Protein AF-A0A6L2L6W8-F1 (afdb_monomer)

Sequence (179 aa):
MENLIDHKVKVIRCDNETEFKNREMNQFCEMKVIMRKFSVARTPQQNEVAGRRNKTLIKAAMTMLADSKLPTIFWAEAVSTACYVQNRVLVVKPHNKTPYENFHGRTPTLSFMRPFGCPVTILNTIDHLSKFNGKADEGFFVGYSFNSKTFRVFNSRTRIVEENLHIRFSECTPNVVDS

Mean predicted aligned error: 9.81 Å

Foldseek 3Di:
DCVVQVDQAAEDEEEPDVVCVDPVNVVVCVVSNHHYHYDDPPPCVVCVVVVVVVVVLQVQLVVLCVVLVHDCVLSVLSSQASVVCQQQPPQDVVVRDGVCCVRRVDHDDCVLDDRFFFKKWAQQPPPPDDPPDDRTFIWGFRHADPPDRWTFTQGPVVRDTDTGRPMDTDPPPPPPPDD

Solvent-accessible surface area (backbone atoms only — not comparable to full-atom values): 10657 Å² total; per-residue (Å²): 111,43,89,81,66,79,52,72,71,56,67,48,78,44,65,70,52,66,85,73,68,40,70,67,56,50,52,52,27,62,78,64,65,31,46,79,44,69,41,63,83,94,44,64,77,78,48,39,68,60,52,53,49,52,54,51,36,54,51,47,16,52,50,41,33,61,75,41,70,48,67,75,88,47,47,67,40,30,37,53,32,34,49,58,49,47,35,55,67,47,60,41,78,96,70,76,37,22,58,42,29,72,72,67,76,44,83,71,79,64,90,79,66,74,66,59,46,40,48,28,42,38,58,58,82,65,90,80,65,58,101,80,59,82,59,51,45,52,28,26,32,43,35,67,45,91,91,51,98,29,34,27,30,36,33,68,86,81,73,43,78,44,79,47,72,65,58,45,70,58,81,78,73,74,82,77,74,78,128

Radius of gyration: 20.66 Å; Cα contacts (8 Å, |Δi|>4): 232; chains: 1; bounding box: 39×54×64 Å

Secondary structure (DSSP, 8-state):
-HHHHT----EEEE-S-GGGSSHHHHHHHHHHTPEEEEPPTT-GGGGHHHHHHHHHHHHHHHHHHHHTT--GGGHHHHHHHHHHHHHHH--BTTTTB-HHHHHHSSPPP-TT---TT-EEEEE---TT--TTS-SEEEEEEEEE-SSSS-EEEEETTTTEEEEESSEEE----------

Nearest PDB structures (foldseek):
  6put-assembly1_A-2  TM=8.466E-01  e=3.767E-04  Saccharolobus solfataricus P2
  8fng-assembly1_G  TM=5.224E-01  e=2.826E-05  Homo sapiens
  8w2r-assembly1_I  TM=5.163E-01  e=2.826E-05  Human immunodeficiency virus 1
  6puw-assembly1_A-2  TM=5.512E-01  e=1.253E-04  Saccharolobus solfataricus P2
  6voy-assembly1_D  TM=5.090E-01  e=3.906E-05  Saccharolobus solfataricus P2

pLDDT: mean 81.67, std 14.28, range [40.06, 96.88]

InterPro domains:
  IPR001584 Integrase, catalytic core [PS50994] (1-107)
  IPR012337 Ribonuclease H-like superfamily [SSF53098] (7-109)
  IPR036397 Ribonuclease H superfamily [G3DSA:3.30.420.10] (5-138)
  IPR039537 Retrotransposon Ty1/copia-like [PTHR42648] (1-162)
  IPR057670 Retroviral polymerase, SH3-like domain [PF25597] (118-172)

Structure (mmCIF, N/CA/C/O backbone):
data_AF-A0A6L2L6W8-F1
#
_entry.id   AF-A0A6L2L6W8-F1
#
loop_
_atom_site.group_PDB
_atom_site.id
_atom_site.type_symbol
_atom_site.label_atom_id
_atom_site.label_alt_id
_atom_site.label_comp_id
_atom_site.label_asym_id
_atom_site.label_entity_id
_atom_site.label_seq_id
_atom_site.pdbx_PDB_ins_code
_atom_site.Cartn_x
_atom_site.Cartn_y
_atom_site.Cartn_z
_atom_site.occupancy
_atom_site.B_iso_or_equiv
_atom_site.auth_seq_id
_atom_site.auth_comp_id
_atom_site.auth_asym_id
_atom_site.auth_atom_id
_atom_site.pdbx_PDB_model_num
ATOM 1 N N . MET A 1 1 ? -12.561 11.499 1.796 1.00 46.94 1 MET A N 1
ATOM 2 C CA . MET A 1 1 ? -13.240 10.184 1.824 1.00 46.94 1 MET A CA 1
ATOM 3 C C . MET A 1 1 ? -14.678 10.287 2.316 1.00 46.94 1 MET A C 1
ATOM 5 O O . MET A 1 1 ? -15.543 9.886 1.561 1.00 46.94 1 MET A O 1
ATOM 9 N N . GLU A 1 2 ? -14.972 10.875 3.483 1.00 41.91 2 GLU A N 1
ATOM 10 C CA . GLU A 1 2 ? -16.355 10.955 4.018 1.00 41.91 2 GLU A CA 1
ATOM 11 C C . GLU A 1 2 ? -17.374 11.585 3.049 1.00 41.91 2 GLU A C 1
ATOM 13 O O . GLU A 1 2 ? -18.448 11.034 2.838 1.00 41.91 2 GLU A O 1
ATOM 18 N N . ASN A 1 3 ? -17.001 12.681 2.379 1.00 50.12 3 ASN A N 1
ATOM 19 C CA . ASN A 1 3 ? -17.880 13.375 1.426 1.00 50.12 3 ASN A CA 1
ATOM 20 C C . ASN A 1 3 ? -18.073 12.636 0.087 1.00 50.12 3 ASN A C 1
ATOM 22 O O . ASN A 1 3 ? -18.967 12.986 -0.670 1.00 50.12 3 ASN A O 1
ATOM 26 N N . LEU A 1 4 ? -17.225 11.653 -0.235 1.00 51.81 4 LEU A N 1
ATOM 27 C CA . LEU A 1 4 ? -17.268 10.928 -1.515 1.00 51.81 4 LEU A CA 1
ATOM 28 C C . LEU A 1 4 ? -18.187 9.700 -1.472 1.00 51.81 4 LEU A C 1
ATOM 30 O O . LEU A 1 4 ? -18.489 9.133 -2.516 1.00 51.81 4 LEU A O 1
ATOM 34 N N . ILE A 1 5 ? -18.562 9.246 -0.274 1.00 61.72 5 ILE A N 1
ATOM 35 C CA . ILE A 1 5 ? -19.184 7.930 -0.063 1.00 61.72 5 ILE A CA 1
ATOM 36 C C . ILE A 1 5 ? -20.367 8.030 0.918 1.00 61.72 5 ILE A C 1
ATOM 38 O O . ILE A 1 5 ? -20.937 7.014 1.287 1.00 61.72 5 ILE A O 1
ATOM 42 N N . ASP A 1 6 ? -20.720 9.241 1.368 1.00 65.38 6 ASP A N 1
ATOM 43 C CA . ASP A 1 6 ? -21.783 9.540 2.349 1.00 65.38 6 ASP A CA 1
ATOM 44 C C . ASP A 1 6 ? -21.710 8.728 3.664 1.00 65.38 6 ASP A C 1
ATOM 46 O O . ASP A 1 6 ? -22.675 8.564 4.405 1.00 65.38 6 ASP A O 1
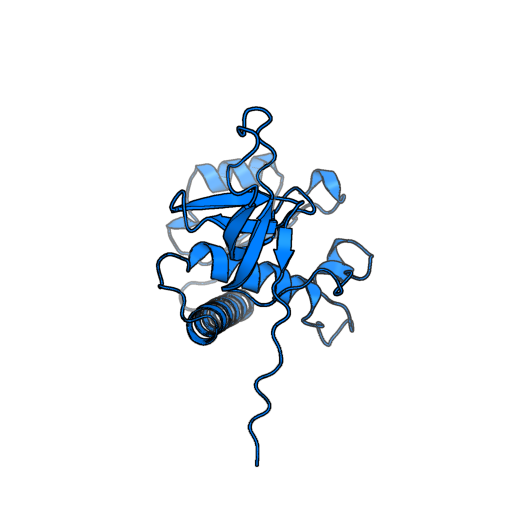ATOM 50 N N . HIS A 1 7 ? -20.519 8.221 3.994 1.00 71.88 7 HIS A N 1
ATOM 51 C CA . HIS A 1 7 ? -20.241 7.535 5.252 1.00 71.88 7 HIS A CA 1
ATOM 52 C C . HIS A 1 7 ? -19.385 8.451 6.128 1.00 71.88 7 HIS A C 1
ATOM 54 O O . HIS A 1 7 ? -18.180 8.591 5.911 1.00 71.88 7 HIS A O 1
ATOM 60 N N . LYS A 1 8 ? -20.011 9.083 7.127 1.00 78.69 8 LYS A N 1
ATOM 61 C CA . LYS A 1 8 ? -19.317 9.907 8.128 1.00 78.69 8 LYS A CA 1
ATOM 62 C C . LYS A 1 8 ? -18.803 9.050 9.278 1.00 78.69 8 LYS A C 1
ATOM 64 O O . LYS A 1 8 ? -19.546 8.232 9.832 1.00 78.69 8 LYS A O 1
ATOM 69 N N . VAL A 1 9 ? -17.551 9.259 9.672 1.00 82.94 9 VAL A N 1
ATOM 70 C CA . VAL A 1 9 ? -16.993 8.638 10.871 1.00 82.94 9 VAL A CA 1
ATOM 71 C C . VAL A 1 9 ? -17.690 9.253 12.080 1.00 82.94 9 VAL A C 1
ATOM 73 O O . VAL A 1 9 ? -17.600 10.446 12.323 1.00 82.94 9 VAL A O 1
ATOM 76 N N . LYS A 1 10 ? -18.416 8.439 12.849 1.00 85.19 10 LYS A N 1
ATOM 77 C CA . LYS A 1 10 ? -19.157 8.927 14.028 1.00 85.19 10 LYS A CA 1
ATOM 78 C C . LYS A 1 10 ? -18.331 8.876 15.305 1.00 85.19 10 LYS A C 1
ATOM 80 O O . LYS A 1 10 ? -18.505 9.702 16.196 1.00 85.19 10 LYS A O 1
ATOM 85 N N . VAL A 1 11 ? -17.477 7.862 15.422 1.00 85.50 11 VAL A N 1
ATOM 86 C CA . VAL A 1 11 ? -16.732 7.573 16.646 1.00 85.50 11 VAL A CA 1
ATOM 87 C C . VAL A 1 11 ? -15.328 7.105 16.290 1.00 85.50 11 VAL A C 1
ATOM 89 O O . VAL A 1 11 ? -15.175 6.186 15.489 1.00 85.50 11 VAL A O 1
ATOM 92 N N . ILE A 1 12 ? -14.318 7.684 16.935 1.00 84.62 12 ILE A N 1
ATOM 93 C CA . ILE A 1 12 ? -12.936 7.195 16.915 1.00 84.62 12 ILE A CA 1
ATOM 94 C C . ILE A 1 12 ? -12.601 6.680 18.311 1.00 84.62 12 ILE A C 1
ATOM 96 O O . ILE A 1 12 ? -12.804 7.383 19.304 1.00 84.62 12 ILE A O 1
ATOM 100 N N . ARG A 1 13 ? -12.088 5.449 18.391 1.00 84.44 13 ARG A N 1
ATOM 101 C CA . ARG A 1 13 ? -11.543 4.888 19.629 1.00 84.44 13 ARG A CA 1
ATOM 102 C C . ARG A 1 13 ? -10.020 4.813 19.536 1.00 84.44 13 ARG A C 1
ATOM 104 O O . ARG A 1 13 ? -9.516 4.191 18.609 1.00 84.44 13 ARG A O 1
ATOM 111 N N . CYS A 1 14 ? -9.328 5.415 20.499 1.00 78.62 14 CYS A N 1
ATOM 112 C CA . CYS A 1 14 ? -7.867 5.393 20.619 1.00 78.62 14 CYS A CA 1
ATOM 113 C C . CYS A 1 14 ? -7.460 4.849 21.992 1.00 78.62 14 CYS A C 1
ATOM 115 O O . CYS A 1 14 ? -8.263 4.850 22.929 1.00 78.62 14 CYS A O 1
ATOM 117 N N . ASP A 1 15 ? -6.216 4.405 22.132 1.00 78.06 15 ASP A N 1
ATOM 118 C CA . ASP A 1 15 ? -5.609 4.254 23.452 1.00 78.06 15 ASP A CA 1
ATOM 119 C C . ASP A 1 15 ? -5.353 5.608 24.112 1.00 78.06 15 ASP A C 1
ATOM 121 O O . ASP A 1 15 ? -5.517 6.686 23.542 1.00 78.06 15 ASP A O 1
ATOM 125 N N . ASN A 1 16 ? -4.997 5.529 25.389 1.00 74.25 16 ASN A N 1
ATOM 126 C CA . ASN A 1 16 ? -4.649 6.676 26.207 1.00 74.25 16 ASN A CA 1
ATOM 127 C C . ASN A 1 16 ? -3.237 7.220 25.928 1.00 74.25 16 ASN A C 1
ATOM 129 O O . ASN A 1 16 ? -2.763 8.028 26.733 1.00 74.25 16 ASN A O 1
ATOM 133 N N . GLU A 1 17 ? -2.589 6.795 24.838 1.00 69.88 17 GLU A N 1
ATOM 134 C CA . GLU A 1 17 ? -1.276 7.291 24.439 1.00 69.88 17 GLU A CA 1
ATOM 135 C C . GLU A 1 17 ? -1.325 8.788 24.120 1.00 69.88 17 GLU A C 1
ATOM 137 O O . GLU A 1 17 ? -2.341 9.349 23.691 1.00 69.88 17 GLU A O 1
ATOM 142 N N . THR A 1 18 ? -0.216 9.464 24.400 1.00 74.12 18 THR A N 1
ATOM 143 C CA . THR A 1 18 ? -0.111 10.922 24.302 1.00 74.12 18 THR A CA 1
ATOM 144 C C . THR A 1 18 ? -0.163 11.413 22.860 1.00 74.12 18 THR A C 1
ATOM 146 O O . THR A 1 18 ? -0.650 12.517 22.629 1.00 74.12 18 THR A O 1
ATOM 149 N N . GLU A 1 19 ? 0.233 10.583 21.890 1.00 73.44 19 GLU A N 1
ATOM 150 C CA . GLU A 1 19 ? 0.184 10.901 20.458 1.00 73.44 19 GLU A CA 1
ATOM 151 C C . GLU A 1 19 ? -1.236 11.257 20.001 1.00 73.44 19 GLU A C 1
ATOM 153 O O . GLU A 1 19 ? -1.442 12.238 19.288 1.00 73.44 19 GLU A O 1
ATOM 158 N N . PHE A 1 20 ? -2.244 10.537 20.500 1.00 69.31 20 PHE A N 1
ATOM 159 C CA . PHE A 1 20 ? -3.644 10.804 20.176 1.00 69.31 20 PHE A CA 1
ATOM 160 C C . PHE A 1 20 ? -4.266 11.889 21.064 1.00 69.31 20 PHE A C 1
ATOM 162 O O . PHE A 1 20 ? -5.340 12.405 20.745 1.00 69.31 20 PHE A O 1
ATOM 169 N N . LYS A 1 21 ? -3.614 12.292 22.156 1.00 76.75 21 LYS A N 1
ATOM 170 C CA . LYS A 1 21 ? -4.076 13.346 23.073 1.00 76.75 21 LYS A CA 1
ATOM 171 C C . LYS A 1 21 ? -3.406 14.681 22.770 1.00 76.75 21 LYS A C 1
ATOM 173 O O . LYS A 1 21 ? -2.743 15.266 23.621 1.00 76.75 21 LYS A O 1
ATOM 178 N N . ASN A 1 22 ? -3.616 15.181 21.559 1.00 83.38 22 ASN A N 1
ATOM 179 C CA . ASN A 1 22 ? -3.108 16.483 21.149 1.00 83.38 22 ASN A CA 1
ATOM 180 C C . ASN A 1 22 ? -4.245 17.445 20.757 1.00 83.38 22 ASN A C 1
ATOM 182 O O . ASN A 1 22 ? -5.380 17.034 20.483 1.00 83.38 22 ASN A O 1
ATOM 186 N N . ARG A 1 23 ? -3.932 18.746 20.769 1.00 85.31 23 ARG A N 1
ATOM 187 C CA . ARG A 1 23 ? -4.891 19.822 20.482 1.00 85.31 23 ARG A CA 1
ATOM 188 C C . ARG A 1 23 ? -5.428 19.748 19.054 1.00 85.31 23 ARG A C 1
ATOM 190 O O . ARG A 1 23 ? -6.617 19.971 18.856 1.00 85.31 23 ARG A O 1
ATOM 197 N N . GLU A 1 24 ? -4.580 19.407 18.089 1.00 86.75 24 GLU A N 1
ATOM 198 C CA . GLU A 1 24 ? -4.956 19.333 16.674 1.00 86.75 24 GLU A CA 1
ATOM 199 C C . GLU A 1 24 ? -6.010 18.249 16.428 1.00 86.75 24 GLU A C 1
ATOM 201 O O . GLU A 1 24 ? -7.026 18.492 15.782 1.00 86.75 24 GLU A O 1
ATOM 206 N N . MET A 1 25 ? -5.829 17.070 17.023 1.00 84.38 25 MET A N 1
ATOM 207 C CA . MET A 1 25 ? -6.761 15.952 16.922 1.00 84.38 25 MET A CA 1
ATOM 208 C C . MET A 1 25 ? -8.086 16.253 17.629 1.00 84.38 25 MET A C 1
ATOM 210 O O . MET A 1 25 ? -9.144 15.832 17.157 1.00 84.38 25 MET A O 1
ATOM 214 N N . ASN A 1 26 ? -8.053 16.996 18.740 1.00 84.44 26 ASN A N 1
ATOM 215 C CA . ASN A 1 26 ? -9.271 17.477 19.395 1.00 84.44 26 ASN A CA 1
ATOM 216 C C . ASN A 1 26 ? -10.035 18.440 18.486 1.00 84.44 26 ASN A C 1
ATOM 218 O O . ASN A 1 26 ? -11.206 18.199 18.204 1.00 84.44 26 ASN A O 1
ATOM 222 N N . GLN A 1 27 ? -9.350 19.449 17.945 1.00 88.50 27 GLN A N 1
ATOM 223 C CA . GLN A 1 27 ? -9.949 20.423 17.038 1.00 88.50 27 GLN A CA 1
ATOM 224 C C . GLN A 1 27 ? -10.515 19.752 15.778 1.00 88.50 27 GLN A C 1
ATOM 226 O O . GLN A 1 27 ? -11.632 20.054 15.367 1.00 88.50 27 GLN A O 1
ATOM 231 N N . PHE A 1 28 ? -9.796 18.789 15.195 1.00 87.62 28 PHE A N 1
ATOM 232 C CA . PHE A 1 28 ? -10.275 18.015 14.051 1.00 87.62 28 PHE A CA 1
ATOM 233 C C . PHE A 1 28 ? -11.565 17.249 14.372 1.00 87.62 28 PHE A C 1
ATOM 235 O O . PHE A 1 28 ? -12.526 17.307 13.602 1.00 87.62 28 PHE A O 1
ATOM 242 N N . CYS A 1 29 ? -11.606 16.545 15.509 1.00 86.25 29 CYS A N 1
ATOM 243 C CA . CYS A 1 29 ? -12.783 15.776 15.907 1.00 86.25 29 CYS A CA 1
ATOM 244 C C . CYS A 1 29 ? -13.979 16.683 16.215 1.00 86.25 29 CYS A C 1
ATOM 246 O O . CYS A 1 29 ? -15.090 16.357 15.811 1.00 86.25 29 CYS A O 1
ATOM 248 N N . GLU A 1 30 ? -13.767 17.829 16.861 1.00 87.06 30 GLU A N 1
ATOM 249 C CA . GLU A 1 30 ? -14.818 18.822 17.117 1.00 87.06 30 GLU A CA 1
ATOM 250 C C . GLU A 1 30 ? -15.369 19.403 15.811 1.00 87.06 30 GLU A C 1
ATOM 252 O O . GLU A 1 30 ? -16.577 19.372 15.585 1.00 87.06 30 GLU A O 1
ATOM 257 N N . MET A 1 31 ? -14.490 19.835 14.900 1.00 89.12 31 MET A N 1
ATOM 258 C CA . MET A 1 31 ? -14.876 20.365 13.586 1.00 89.12 31 MET A CA 1
ATOM 259 C C . MET A 1 31 ? -15.663 19.356 12.746 1.00 89.12 31 MET A C 1
ATOM 261 O O . MET A 1 31 ? -16.545 19.734 11.976 1.00 89.12 31 MET A O 1
ATOM 265 N N . LYS A 1 32 ? -15.323 18.069 12.852 1.00 85.38 32 LYS A N 1
ATOM 266 C CA . LYS A 1 32 ? -15.979 16.984 12.112 1.00 85.38 32 LYS A CA 1
ATOM 267 C C . LYS A 1 32 ? -17.142 16.344 12.872 1.00 85.38 32 LYS A C 1
ATOM 269 O O . LYS A 1 32 ? -17.798 15.467 12.316 1.00 85.38 32 LYS A O 1
ATOM 274 N N . VAL A 1 33 ? -17.425 16.793 14.098 1.00 87.12 33 VAL A N 1
ATOM 275 C CA . VAL A 1 33 ? -18.455 16.237 14.992 1.00 87.12 33 VAL A CA 1
ATOM 276 C C . VAL A 1 33 ? -18.253 14.726 15.212 1.00 87.12 33 VAL A C 1
ATOM 278 O O . VAL A 1 33 ? -19.183 13.921 15.163 1.00 87.12 33 VAL A O 1
ATOM 281 N N . ILE A 1 34 ? -16.999 14.328 15.436 1.00 88.88 34 ILE A N 1
ATOM 282 C CA . ILE A 1 34 ? -16.578 12.947 15.685 1.00 88.88 34 ILE A CA 1
ATOM 283 C C . ILE A 1 34 ? -16.425 12.736 17.190 1.00 88.88 34 ILE A C 1
ATOM 285 O O . ILE A 1 34 ? -15.627 13.396 17.855 1.00 88.88 34 ILE A O 1
ATOM 289 N N . MET A 1 35 ? -17.140 11.756 17.741 1.00 84.81 35 MET A N 1
ATOM 290 C CA . MET A 1 35 ? -17.014 11.398 19.152 1.00 84.81 35 MET A CA 1
ATOM 291 C C . MET A 1 35 ? -15.709 10.641 19.404 1.00 84.81 35 MET A C 1
ATOM 293 O O . MET A 1 35 ? -15.448 9.598 18.802 1.00 84.81 35 MET A O 1
ATOM 297 N N . ARG A 1 36 ? -14.909 11.108 20.360 1.00 81.12 36 ARG A N 1
ATOM 298 C CA . ARG A 1 36 ? -13.692 10.409 20.784 1.00 81.12 36 ARG A CA 1
ATOM 299 C C . ARG A 1 36 ? -13.975 9.503 21.976 1.00 81.12 36 ARG A C 1
ATOM 301 O O . ARG A 1 36 ? -14.601 9.919 22.946 1.00 81.12 36 ARG A O 1
ATOM 308 N N . LYS A 1 37 ? -13.490 8.265 21.921 1.00 83.44 37 LYS A N 1
ATOM 309 C CA . LYS A 1 37 ? -13.488 7.329 23.050 1.00 83.44 37 LYS A CA 1
ATOM 310 C C . LYS A 1 37 ? -12.059 6.887 23.326 1.00 83.44 37 LYS A C 1
ATOM 312 O O . LYS A 1 37 ? -11.362 6.462 22.413 1.00 83.44 37 LYS A O 1
ATOM 317 N N . PHE A 1 38 ? -11.636 6.951 24.578 1.00 80.00 38 PHE A N 1
ATOM 318 C CA . PHE A 1 38 ? -10.322 6.460 24.978 1.00 80.00 38 PHE A CA 1
ATOM 319 C C . PHE A 1 38 ? -10.466 5.114 25.678 1.00 80.00 38 PHE A C 1
ATOM 321 O O . PHE A 1 38 ? -11.393 4.925 26.470 1.00 80.00 38 PHE A O 1
ATOM 328 N N . SER A 1 39 ? -9.585 4.167 25.362 1.00 75.00 39 SER A N 1
ATOM 329 C CA . SER A 1 39 ? -9.526 2.906 26.092 1.00 75.00 39 SER A CA 1
ATOM 330 C C . SER A 1 39 ? -8.970 3.134 27.494 1.00 75.00 39 SER A C 1
ATOM 332 O O . SER A 1 39 ? -8.147 4.024 27.725 1.00 75.00 39 SER A O 1
ATOM 334 N N . VAL A 1 40 ? -9.394 2.311 28.448 1.00 72.12 40 VAL A N 1
ATOM 335 C CA . VAL A 1 40 ? -8.864 2.382 29.814 1.00 72.12 40 VAL A CA 1
ATOM 336 C C . VAL A 1 40 ? -7.380 2.007 29.784 1.00 72.12 40 VAL A C 1
ATOM 338 O O . VAL A 1 40 ? -6.965 1.102 29.050 1.00 72.12 40 VAL A O 1
ATOM 341 N N . ALA A 1 41 ? -6.558 2.719 30.559 1.00 63.25 41 ALA A N 1
ATOM 342 C CA . ALA A 1 41 ? -5.136 2.405 30.662 1.00 63.25 41 ALA A CA 1
ATOM 343 C C . ALA A 1 41 ? -4.942 0.923 31.042 1.00 63.25 41 ALA A C 1
ATOM 345 O O . ALA A 1 41 ? -5.660 0.404 31.893 1.00 63.25 41 ALA A O 1
ATOM 346 N N . ARG A 1 42 ? -3.975 0.246 30.405 1.00 59.88 42 ARG A N 1
ATOM 347 C CA . ARG A 1 42 ? -3.653 -1.180 30.628 1.00 59.88 42 ARG A CA 1
ATOM 348 C C . ARG A 1 42 ? -4.758 -2.186 30.245 1.00 59.88 42 ARG A C 1
ATOM 350 O O . ARG A 1 42 ? -4.711 -3.323 30.700 1.00 59.88 42 ARG A O 1
ATOM 357 N N . THR A 1 43 ? -5.699 -1.817 29.367 1.00 62.16 43 THR A N 1
ATOM 358 C CA . THR A 1 43 ? -6.678 -2.757 28.770 1.00 62.16 43 THR A CA 1
ATOM 359 C C . THR A 1 43 ? -6.447 -2.962 27.261 1.00 62.16 43 THR A C 1
ATOM 361 O O . THR A 1 43 ? -7.237 -2.502 26.433 1.00 62.16 43 THR A O 1
ATOM 364 N N . PRO A 1 44 ? -5.361 -3.652 26.851 1.00 60.62 44 PRO A N 1
ATOM 365 C CA . PRO A 1 44 ? -5.034 -3.866 25.434 1.00 60.62 44 PRO A CA 1
ATOM 366 C C . PRO A 1 44 ? -6.133 -4.614 24.657 1.00 60.62 44 PRO A C 1
ATOM 368 O O . PRO A 1 44 ? -6.226 -4.477 23.438 1.00 60.62 44 PRO A O 1
ATOM 371 N N . GLN A 1 45 ? -7.018 -5.335 25.354 1.00 63.31 45 GLN A N 1
ATOM 372 C CA . GLN A 1 45 ? -8.184 -6.015 24.784 1.00 63.31 45 GLN A CA 1
ATOM 373 C C . GLN A 1 45 ? -9.135 -5.040 24.063 1.00 63.31 45 GLN A C 1
ATOM 375 O O . GLN A 1 45 ? -9.745 -5.389 23.055 1.00 63.31 45 GLN A O 1
ATOM 380 N N . GLN A 1 46 ? -9.242 -3.787 24.527 1.00 63.06 46 GLN A N 1
ATOM 381 C CA . GLN A 1 46 ? -10.146 -2.795 23.927 1.00 63.06 46 GLN A CA 1
ATOM 382 C C . GLN A 1 46 ? -9.682 -2.305 22.544 1.00 63.06 46 GLN A C 1
ATOM 384 O O . GLN A 1 46 ? -10.523 -1.904 21.736 1.00 63.06 46 GLN A O 1
ATOM 389 N N . ASN A 1 47 ? -8.379 -2.405 22.255 1.00 70.25 47 ASN A N 1
ATOM 390 C CA . ASN A 1 47 ? -7.762 -2.062 20.966 1.00 70.25 47 ASN A CA 1
ATOM 391 C C . ASN A 1 47 ? -7.253 -3.302 20.212 1.00 70.25 47 ASN A C 1
ATOM 393 O O . ASN A 1 47 ? -6.562 -3.195 19.197 1.00 70.25 47 ASN A O 1
ATOM 397 N N . GLU A 1 48 ? -7.626 -4.499 20.667 1.00 75.62 48 GLU A N 1
ATOM 398 C CA . GLU A 1 48 ? -7.100 -5.761 20.150 1.00 75.62 48 GLU A CA 1
ATOM 399 C C . GLU A 1 48 ? -7.427 -5.967 18.668 1.00 75.62 48 GLU A C 1
ATOM 401 O O . GLU A 1 48 ? -6.676 -6.609 17.937 1.00 75.62 48 GLU A O 1
ATOM 406 N N . VAL A 1 49 ? -8.550 -5.423 18.191 1.00 79.50 49 VAL A N 1
ATOM 407 C CA . VAL A 1 49 ? -8.915 -5.491 16.770 1.00 79.50 49 VAL A CA 1
ATOM 408 C C . VAL A 1 49 ? -7.910 -4.713 15.920 1.00 79.50 49 VAL A C 1
ATOM 410 O O . VAL A 1 49 ? -7.384 -5.266 14.954 1.00 79.50 49 VAL A O 1
ATOM 413 N N . ALA A 1 50 ? -7.598 -3.471 16.299 1.00 77.44 50 ALA A N 1
ATOM 414 C CA . ALA A 1 50 ? -6.628 -2.640 15.590 1.00 77.44 50 ALA A CA 1
ATOM 415 C C . ALA A 1 50 ? -5.217 -3.245 15.671 1.00 77.44 50 ALA A C 1
ATOM 417 O O . ALA A 1 50 ? -4.559 -3.415 14.646 1.00 77.44 50 ALA A O 1
ATOM 418 N N . GLY A 1 51 ? -4.793 -3.689 16.858 1.00 81.31 51 GLY A N 1
ATOM 419 C CA . GLY A 1 51 ? -3.487 -4.327 17.050 1.00 81.31 51 GLY A CA 1
ATOM 420 C C . GLY A 1 51 ? -3.313 -5.606 16.222 1.00 81.31 51 GLY A C 1
ATOM 421 O O . GLY A 1 51 ? -2.295 -5.782 15.549 1.00 81.31 51 GLY A O 1
ATOM 422 N N . ARG A 1 52 ? -4.325 -6.488 16.193 1.00 86.00 52 ARG A N 1
ATOM 423 C CA . ARG A 1 52 ? -4.301 -7.709 15.365 1.00 86.00 52 ARG A CA 1
ATOM 424 C C . ARG A 1 52 ? -4.225 -7.391 13.875 1.00 86.00 52 ARG A C 1
ATOM 426 O O . ARG A 1 52 ? -3.479 -8.055 13.151 1.00 86.00 52 ARG A O 1
ATOM 433 N N . ARG A 1 53 ? -4.965 -6.379 13.413 1.00 85.88 53 ARG A N 1
ATOM 434 C CA . ARG A 1 53 ? -4.930 -5.935 12.013 1.00 85.88 53 ARG A CA 1
ATOM 435 C C . ARG A 1 53 ? -3.565 -5.365 11.645 1.00 85.88 53 ARG A C 1
ATOM 437 O O . ARG A 1 53 ? -2.990 -5.835 10.670 1.00 85.88 53 ARG A O 1
ATOM 444 N N . ASN A 1 54 ? -2.997 -4.485 12.467 1.00 87.06 54 ASN A N 1
ATOM 445 C CA . ASN A 1 54 ? -1.663 -3.926 12.234 1.00 87.06 54 ASN A CA 1
ATOM 446 C C . ASN A 1 54 ? -0.593 -5.023 12.193 1.00 87.06 54 ASN A C 1
ATOM 448 O O . ASN A 1 54 ? 0.195 -5.081 11.254 1.00 87.06 54 ASN A O 1
ATOM 452 N N . LYS A 1 55 ? -0.616 -5.972 13.138 1.00 89.38 55 LYS A N 1
ATOM 453 C CA . LYS A 1 55 ? 0.311 -7.116 13.134 1.00 89.38 55 LYS A CA 1
ATOM 454 C C . LYS A 1 55 ? 0.188 -7.959 11.862 1.00 89.38 55 LYS A C 1
ATOM 456 O O . LYS A 1 55 ? 1.196 -8.405 11.321 1.00 89.38 55 LYS A O 1
ATOM 461 N N . THR A 1 56 ? -1.035 -8.185 11.388 1.00 91.75 56 THR A N 1
ATOM 462 C CA .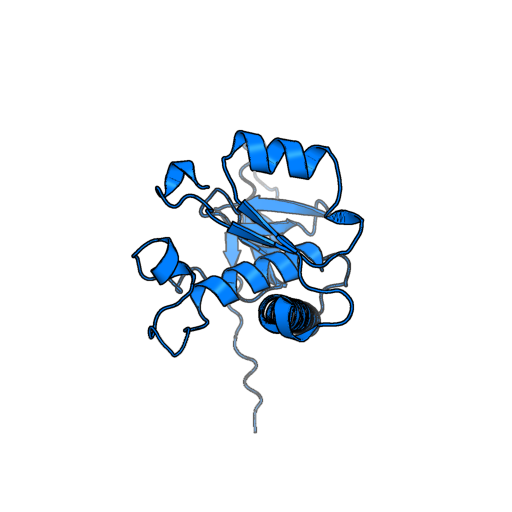 THR A 1 56 ? -1.291 -8.949 10.156 1.00 91.75 56 THR A CA 1
ATOM 463 C C . THR A 1 56 ? -0.805 -8.196 8.920 1.00 91.75 56 THR A C 1
ATOM 465 O O . THR A 1 56 ? -0.221 -8.800 8.025 1.00 91.75 56 THR A O 1
ATOM 468 N N . LEU A 1 57 ? -1.001 -6.879 8.882 1.00 93.50 57 LEU A N 1
ATOM 469 C CA . LEU A 1 57 ? -0.549 -6.015 7.798 1.00 93.50 57 LEU A CA 1
ATOM 470 C C . LEU A 1 57 ? 0.978 -6.004 7.681 1.00 93.50 57 LEU A C 1
ATOM 472 O O . LEU A 1 57 ? 1.508 -6.250 6.602 1.00 93.50 57 LEU A O 1
ATOM 476 N N . ILE A 1 58 ? 1.677 -5.793 8.801 1.00 94.25 58 ILE A N 1
ATOM 477 C CA . ILE A 1 58 ? 3.144 -5.796 8.844 1.00 94.25 58 ILE A CA 1
ATOM 478 C C . ILE A 1 58 ? 3.696 -7.155 8.414 1.00 94.25 58 ILE A C 1
ATOM 480 O O . ILE A 1 58 ? 4.590 -7.209 7.576 1.00 94.25 58 ILE A O 1
ATOM 484 N N . LYS A 1 59 ? 3.125 -8.260 8.912 1.00 96.00 59 LYS A N 1
ATOM 485 C CA . LYS A 1 59 ? 3.531 -9.604 8.479 1.00 96.00 59 LYS A CA 1
ATOM 486 C C . LYS A 1 59 ? 3.358 -9.804 6.974 1.00 96.00 59 LYS A C 1
ATOM 488 O O . LYS A 1 59 ? 4.281 -10.287 6.334 1.00 96.00 59 LYS A O 1
ATOM 493 N N . ALA A 1 60 ? 2.218 -9.405 6.411 1.00 96.06 60 ALA A N 1
ATOM 494 C CA . ALA A 1 60 ? 1.975 -9.526 4.975 1.00 96.06 60 ALA A CA 1
ATOM 495 C C . ALA A 1 60 ? 2.969 -8.693 4.147 1.00 96.06 60 ALA A C 1
ATOM 497 O O . ALA A 1 60 ? 3.497 -9.194 3.159 1.00 96.06 60 ALA A O 1
ATOM 498 N N . ALA A 1 61 ? 3.273 -7.464 4.573 1.00 96.88 61 ALA A N 1
ATOM 499 C CA . ALA A 1 61 ? 4.272 -6.620 3.918 1.00 96.88 61 ALA A CA 1
ATOM 500 C C . ALA A 1 61 ? 5.681 -7.233 3.976 1.00 96.88 61 ALA A C 1
ATOM 502 O O . ALA A 1 61 ? 6.389 -7.249 2.973 1.00 96.88 61 ALA A O 1
ATOM 503 N N . MET A 1 62 ? 6.073 -7.794 5.124 1.00 96.31 62 MET A N 1
ATOM 504 C CA . MET A 1 62 ? 7.344 -8.513 5.258 1.00 96.31 62 MET A CA 1
ATOM 505 C C . MET A 1 62 ? 7.407 -9.737 4.338 1.00 96.31 62 MET A C 1
ATOM 507 O O . MET A 1 62 ? 8.433 -9.961 3.703 1.00 96.31 62 MET A O 1
ATOM 511 N N . THR A 1 63 ? 6.318 -10.506 4.230 1.00 96.56 63 THR A N 1
ATOM 512 C CA . THR A 1 63 ? 6.230 -11.642 3.300 1.00 96.56 63 THR A CA 1
ATOM 513 C C . THR A 1 63 ? 6.365 -11.191 1.847 1.00 96.56 63 THR A C 1
ATOM 515 O O . THR A 1 63 ? 7.124 -11.810 1.113 1.00 96.56 63 THR A O 1
ATOM 518 N N . MET A 1 64 ? 5.700 -10.101 1.444 1.00 96.69 64 MET A N 1
ATOM 519 C CA . MET A 1 64 ? 5.827 -9.539 0.092 1.00 96.69 64 MET A CA 1
ATOM 520 C C . MET A 1 64 ? 7.273 -9.153 -0.236 1.00 96.69 64 MET A C 1
ATOM 522 O O . MET A 1 64 ? 7.760 -9.509 -1.301 1.00 96.69 64 MET A O 1
ATOM 526 N N . LEU A 1 65 ? 7.967 -8.472 0.683 1.00 96.62 65 LEU A N 1
ATOM 527 C CA . LEU A 1 65 ? 9.372 -8.083 0.498 1.00 96.62 65 LEU A CA 1
ATOM 528 C C . LEU A 1 65 ? 10.308 -9.292 0.391 1.00 96.62 65 LEU A C 1
ATOM 530 O O . LEU A 1 65 ? 11.227 -9.290 -0.427 1.00 96.62 65 LEU A O 1
ATOM 534 N N . ALA A 1 66 ? 10.081 -10.310 1.228 1.00 95.94 66 ALA A N 1
ATOM 535 C CA . ALA A 1 66 ? 10.882 -11.528 1.234 1.00 95.94 66 ALA A CA 1
ATOM 536 C C . ALA A 1 66 ? 10.701 -12.332 -0.062 1.00 95.94 66 ALA A C 1
ATOM 538 O O . ALA A 1 66 ? 11.692 -12.750 -0.657 1.00 95.94 66 ALA A O 1
ATOM 539 N N . ASP A 1 67 ? 9.456 -12.498 -0.516 1.00 94.88 67 ASP A N 1
ATOM 540 C CA . ASP A 1 67 ? 9.116 -13.196 -1.760 1.00 94.88 67 ASP A CA 1
ATOM 541 C C . ASP A 1 67 ? 9.697 -12.476 -2.985 1.00 94.88 67 ASP A C 1
ATOM 543 O O . ASP A 1 67 ? 10.366 -13.081 -3.822 1.00 94.88 67 ASP A O 1
ATOM 547 N N . SER A 1 68 ? 9.556 -11.148 -3.032 1.00 94.69 68 SER A N 1
ATOM 548 C CA . SER A 1 68 ? 10.073 -10.337 -4.132 1.00 94.69 68 SER A CA 1
ATOM 549 C C . SER A 1 68 ? 11.584 -10.108 -4.095 1.00 94.69 68 SER A C 1
ATOM 551 O O . SER A 1 68 ? 12.127 -9.498 -5.015 1.00 94.69 68 SER A O 1
ATOM 553 N N . LYS A 1 69 ? 12.265 -10.510 -3.013 1.00 95.12 69 LYS A N 1
ATOM 554 C CA . LYS A 1 69 ? 13.688 -10.224 -2.755 1.00 95.12 69 LYS A CA 1
ATOM 555 C C . LYS A 1 69 ? 14.025 -8.727 -2.831 1.00 95.12 69 LYS A C 1
ATOM 557 O O . LYS A 1 69 ? 15.139 -8.355 -3.202 1.00 95.12 6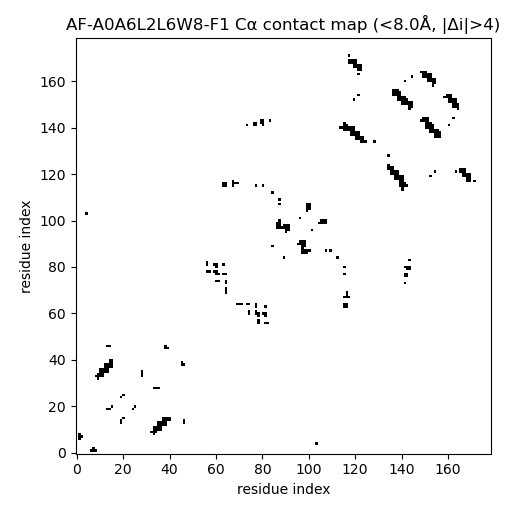9 LYS A O 1
ATOM 562 N N . LEU A 1 70 ? 13.067 -7.857 -2.495 1.00 94.50 70 LEU A N 1
ATOM 563 C CA . LEU A 1 70 ? 13.276 -6.408 -2.538 1.00 94.50 70 LEU A CA 1
ATOM 564 C C . LEU A 1 70 ? 13.817 -5.897 -1.193 1.00 94.50 70 LEU A C 1
ATOM 566 O O . LEU A 1 70 ? 13.435 -6.412 -0.140 1.00 94.50 70 LEU A O 1
ATOM 570 N N . PRO A 1 71 ? 14.684 -4.865 -1.191 1.00 94.50 71 PRO A N 1
ATOM 571 C CA . PRO A 1 71 ? 15.218 -4.310 0.046 1.00 94.50 71 PRO A CA 1
ATOM 572 C C . PRO A 1 71 ? 14.132 -3.688 0.930 1.00 94.50 71 PRO A C 1
ATOM 574 O O . PRO A 1 71 ? 13.118 -3.176 0.453 1.00 94.50 71 PRO A O 1
ATOM 577 N N . THR A 1 72 ? 14.399 -3.630 2.235 1.00 95.19 72 THR A N 1
ATOM 578 C CA . THR A 1 72 ? 13.486 -3.064 3.243 1.00 95.19 72 THR A CA 1
ATOM 579 C C . THR A 1 72 ? 13.160 -1.588 3.030 1.00 95.19 72 THR A C 1
ATOM 581 O O . THR A 1 72 ? 12.180 -1.111 3.589 1.00 95.19 72 THR A O 1
ATOM 584 N N . ILE A 1 73 ? 13.903 -0.865 2.185 1.00 95.81 73 ILE A N 1
ATOM 585 C CA . ILE A 1 73 ? 13.586 0.520 1.800 1.00 95.81 73 ILE A CA 1
ATOM 586 C C . ILE A 1 73 ? 12.174 0.655 1.205 1.00 95.81 73 ILE A C 1
ATOM 588 O O . ILE A 1 73 ? 11.552 1.704 1.337 1.00 95.81 73 ILE A O 1
ATOM 592 N N . PHE A 1 74 ? 11.639 -0.416 0.609 1.00 95.88 74 PHE A N 1
ATOM 593 C CA . PHE A 1 74 ? 10.297 -0.452 0.027 1.00 95.88 74 PHE A CA 1
ATOM 594 C C . PHE A 1 74 ? 9.193 -0.799 1.039 1.00 95.88 74 PHE A C 1
ATOM 596 O O . PHE A 1 74 ? 8.061 -1.067 0.639 1.00 95.88 74 PHE A O 1
ATOM 603 N N . TRP A 1 75 ? 9.476 -0.801 2.348 1.00 96.19 75 TRP A N 1
ATOM 604 C CA . TRP A 1 75 ? 8.504 -1.202 3.371 1.00 96.19 75 TRP A CA 1
ATOM 605 C C . TRP A 1 75 ? 7.194 -0.409 3.303 1.00 96.19 75 TRP A C 1
ATOM 607 O O . TRP A 1 75 ? 6.128 -1.001 3.448 1.00 96.19 75 TRP A O 1
ATOM 617 N N . ALA A 1 76 ? 7.248 0.901 3.045 1.00 95.38 76 ALA A N 1
ATOM 618 C CA . ALA A 1 76 ? 6.052 1.741 2.989 1.00 95.38 76 ALA A CA 1
ATOM 619 C C . ALA A 1 76 ? 5.134 1.335 1.822 1.00 95.38 76 ALA A C 1
ATOM 621 O O . ALA A 1 76 ? 3.919 1.208 1.988 1.00 95.38 76 ALA A O 1
ATOM 622 N N . GLU A 1 77 ? 5.728 1.045 0.664 1.00 96.06 77 GLU A N 1
ATOM 623 C CA . GLU A 1 77 ? 5.025 0.569 -0.530 1.00 96.06 77 GLU A CA 1
ATOM 624 C C . GLU A 1 77 ? 4.465 -0.849 -0.322 1.00 96.06 77 GLU A C 1
ATOM 626 O O . GLU A 1 77 ? 3.313 -1.131 -0.663 1.00 96.06 77 GLU A O 1
ATOM 631 N N . ALA A 1 78 ? 5.226 -1.731 0.336 1.00 96.56 78 ALA A N 1
ATOM 632 C CA . ALA A 1 78 ? 4.772 -3.075 0.694 1.00 96.56 78 ALA A CA 1
ATOM 633 C C . ALA A 1 78 ? 3.590 -3.042 1.678 1.00 96.56 78 ALA A C 1
ATOM 635 O O . ALA A 1 78 ? 2.610 -3.765 1.495 1.00 96.56 78 ALA A O 1
ATOM 636 N N . VAL A 1 79 ? 3.632 -2.173 2.694 1.00 96.12 79 VAL A N 1
ATOM 637 C CA . VAL A 1 79 ? 2.530 -1.979 3.652 1.00 96.12 79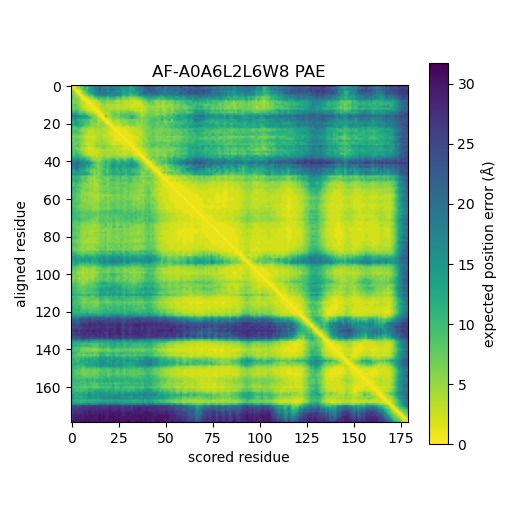 VAL A CA 1
ATOM 638 C C . VAL A 1 79 ? 1.289 -1.426 2.952 1.00 96.12 79 VAL A C 1
ATOM 640 O O . VAL A 1 79 ? 0.186 -1.933 3.174 1.00 96.12 79 VAL A O 1
ATOM 643 N N . SER A 1 80 ? 1.455 -0.440 2.070 1.00 94.69 80 SER A N 1
ATOM 644 C CA . SER A 1 80 ? 0.361 0.113 1.263 1.00 94.69 80 SER A CA 1
ATOM 645 C C . SER A 1 80 ? -0.283 -0.959 0.373 1.00 94.69 80 SER A C 1
ATOM 647 O O . SER A 1 80 ? -1.506 -1.136 0.379 1.00 94.69 80 SER A O 1
ATOM 649 N N . THR A 1 81 ? 0.535 -1.760 -0.313 1.00 95.06 81 THR A N 1
ATOM 650 C CA . THR A 1 81 ? 0.081 -2.866 -1.170 1.00 95.06 81 THR A CA 1
ATOM 651 C C . THR A 1 81 ? -0.636 -3.945 -0.368 1.00 95.06 81 THR A C 1
ATOM 653 O O . THR A 1 81 ? -1.728 -4.375 -0.747 1.00 95.06 81 THR A O 1
ATOM 656 N N . ALA A 1 82 ? -0.081 -4.351 0.774 1.00 95.19 82 ALA A N 1
ATOM 657 C CA . ALA A 1 82 ? -0.719 -5.304 1.673 1.00 95.19 82 ALA A CA 1
ATOM 658 C C . ALA A 1 82 ? -2.089 -4.794 2.144 1.00 95.19 82 ALA A C 1
ATOM 660 O O . ALA A 1 82 ? -3.056 -5.556 2.142 1.00 95.19 82 ALA A O 1
ATOM 661 N N . CYS A 1 83 ? -2.205 -3.505 2.476 1.00 93.50 83 CYS A N 1
ATOM 662 C CA . CYS A 1 83 ? -3.467 -2.886 2.882 1.00 93.50 83 CYS A CA 1
ATOM 663 C C . CYS A 1 83 ? -4.490 -2.938 1.741 1.00 93.50 83 CYS A C 1
ATOM 665 O O . CYS A 1 83 ? -5.624 -3.385 1.930 1.00 93.50 83 CYS A O 1
ATOM 667 N N . TYR A 1 84 ? -4.070 -2.558 0.532 1.00 91.94 84 TYR A N 1
ATOM 668 C CA . TYR A 1 84 ? -4.905 -2.595 -0.665 1.00 91.94 84 TYR A CA 1
ATOM 669 C C . TYR A 1 84 ? -5.454 -4.000 -0.950 1.00 91.94 84 TYR A C 1
ATOM 671 O O . TYR A 1 84 ? -6.657 -4.163 -1.170 1.00 91.94 84 TYR A O 1
ATOM 679 N N . VAL A 1 85 ? -4.588 -5.017 -0.917 1.00 92.25 85 VAL A N 1
ATOM 680 C CA . VAL A 1 85 ? -4.962 -6.414 -1.182 1.00 92.25 85 VAL A CA 1
ATOM 681 C C . VAL A 1 85 ? -5.879 -6.942 -0.082 1.00 92.25 85 VAL A C 1
ATOM 683 O O . VAL A 1 85 ? -6.951 -7.470 -0.377 1.00 92.25 85 VAL A O 1
ATOM 686 N N . GLN A 1 86 ? -5.522 -6.753 1.190 1.00 91.88 86 GLN A N 1
ATOM 687 C CA . GLN A 1 86 ? -6.322 -7.255 2.309 1.00 91.88 86 GLN A CA 1
ATOM 688 C C . GLN A 1 86 ? -7.731 -6.661 2.329 1.00 91.88 86 GLN A C 1
ATOM 690 O O . GLN A 1 86 ? -8.692 -7.392 2.567 1.00 91.88 86 GLN A O 1
ATOM 695 N N . ASN A 1 87 ? -7.881 -5.375 2.007 1.00 91.19 87 ASN A N 1
ATOM 696 C CA . ASN A 1 87 ? -9.189 -4.723 1.957 1.00 91.19 87 ASN A CA 1
ATOM 697 C C . ASN A 1 87 ? -10.102 -5.269 0.849 1.00 91.19 87 ASN A C 1
ATOM 699 O O . ASN A 1 87 ? -11.319 -5.120 0.945 1.00 91.19 87 ASN A O 1
ATOM 703 N N . ARG A 1 88 ? -9.542 -5.902 -0.187 1.00 90.94 88 ARG A N 1
ATOM 704 C CA . ARG A 1 88 ? -10.271 -6.392 -1.368 1.00 90.94 88 ARG A CA 1
ATOM 705 C C . ARG A 1 88 ? -10.397 -7.910 -1.455 1.00 90.94 88 ARG A C 1
ATOM 707 O O . ARG A 1 88 ? -11.243 -8.374 -2.203 1.00 90.94 88 ARG A O 1
ATOM 714 N N . VAL A 1 89 ? -9.566 -8.667 -0.741 1.00 89.50 89 VAL A N 1
ATOM 715 C CA . VAL A 1 89 ? -9.548 -10.141 -0.810 1.00 89.50 89 VAL A CA 1
ATOM 716 C C . VAL A 1 89 ? -10.036 -10.781 0.485 1.00 89.50 89 VAL A C 1
ATOM 718 O O . VAL A 1 89 ? -10.689 -11.820 0.449 1.00 89.50 89 VAL A O 1
ATOM 721 N N . LEU A 1 90 ? -9.746 -10.186 1.649 1.00 87.56 90 LEU A N 1
ATOM 722 C CA . LEU A 1 90 ? -10.102 -10.819 2.916 1.00 87.56 90 LEU A CA 1
ATOM 723 C C . LEU A 1 90 ? -11.589 -10.649 3.212 1.00 87.56 90 LEU A C 1
ATOM 725 O O . LEU A 1 90 ? -12.063 -9.553 3.508 1.00 87.56 90 LEU A O 1
ATOM 729 N N . VAL A 1 91 ? -12.309 -11.765 3.197 1.00 84.50 91 VAL A N 1
ATOM 730 C CA . VAL A 1 91 ? -13.730 -11.819 3.535 1.00 84.50 91 VAL A CA 1
ATOM 731 C C . VAL A 1 91 ? -13.919 -11.791 5.051 1.00 84.50 91 VAL A C 1
ATOM 733 O O . VAL A 1 91 ? -13.312 -12.558 5.803 1.00 84.50 91 VAL A O 1
ATOM 736 N N . VAL A 1 92 ? -14.793 -10.902 5.520 1.00 80.06 92 VAL A N 1
ATOM 737 C CA . VAL A 1 92 ? -15.190 -10.810 6.926 1.00 80.06 92 VAL A CA 1
ATOM 738 C C . VAL A 1 92 ? -16.342 -11.790 7.169 1.00 80.06 92 VAL A C 1
ATOM 740 O O . VAL A 1 92 ? -17.459 -11.563 6.708 1.00 80.06 92 VAL A O 1
ATOM 743 N N . LYS A 1 93 ? -16.058 -12.880 7.903 1.00 76.75 93 LYS A N 1
ATOM 744 C CA . LYS A 1 93 ? -16.970 -14.023 8.136 1.00 76.75 93 LYS A CA 1
ATOM 745 C C . LYS A 1 93 ? -18.430 -13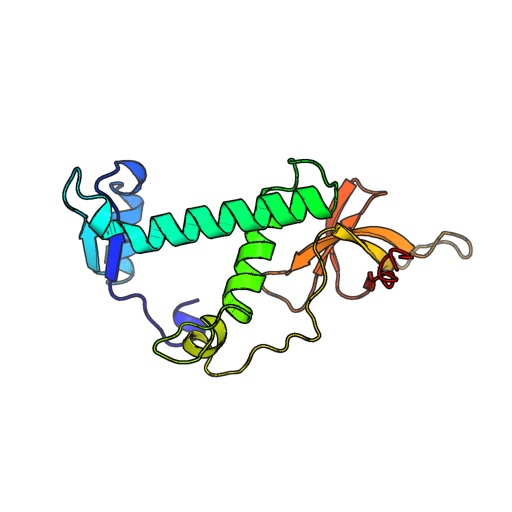.655 8.478 1.00 76.75 93 LYS A C 1
ATOM 747 O O . LYS A 1 93 ? -19.313 -14.246 7.874 1.00 76.75 93 LYS A O 1
ATOM 752 N N . PRO A 1 94 ? -18.726 -12.693 9.378 1.00 78.62 94 PRO A N 1
ATOM 753 C CA . PRO A 1 94 ? -20.113 -12.330 9.694 1.00 78.62 94 PRO A CA 1
ATOM 754 C C . PRO A 1 94 ? -20.959 -11.853 8.507 1.00 78.62 94 PRO A C 1
ATOM 756 O O . PRO A 1 94 ? -22.177 -11.980 8.539 1.00 78.62 94 PRO A O 1
ATOM 759 N N . HIS A 1 95 ? -20.334 -11.269 7.483 1.00 77.19 95 HIS A N 1
ATOM 760 C CA . HIS A 1 95 ? -21.044 -10.615 6.382 1.00 77.19 95 HIS A CA 1
ATOM 761 C C . HIS A 1 95 ? -20.796 -11.278 5.029 1.00 77.19 95 HIS A C 1
ATOM 763 O O . HIS A 1 95 ? -21.409 -10.865 4.050 1.00 77.19 95 HIS A O 1
ATOM 769 N N . ASN A 1 96 ? -19.880 -12.254 4.961 1.00 86.25 96 ASN A N 1
ATOM 770 C CA . ASN A 1 96 ? -19.388 -12.858 3.719 1.00 86.25 96 ASN A CA 1
ATOM 771 C C . ASN A 1 96 ? -19.033 -11.820 2.638 1.00 86.25 96 ASN A C 1
ATOM 773 O O . ASN A 1 96 ? -19.201 -12.056 1.447 1.00 86.25 96 ASN A O 1
ATOM 777 N N . LYS A 1 97 ? -18.531 -10.662 3.080 1.00 87.56 97 LYS A N 1
ATOM 778 C CA . LYS A 1 97 ? -18.127 -9.531 2.243 1.00 87.56 97 LYS A CA 1
ATOM 779 C C . LYS A 1 97 ? -16.737 -9.058 2.624 1.00 87.56 97 LYS A C 1
ATOM 781 O O . LYS A 1 97 ? -16.318 -9.153 3.784 1.00 87.56 97 LYS A O 1
ATOM 786 N N . THR A 1 98 ? -16.027 -8.526 1.648 1.00 90.50 98 THR A N 1
ATOM 787 C CA . THR A 1 98 ? -14.749 -7.841 1.840 1.00 90.50 98 THR A CA 1
ATOM 788 C C . THR A 1 98 ? -14.972 -6.445 2.441 1.00 90.50 98 THR A C 1
ATOM 790 O O . THR A 1 98 ? -16.047 -5.859 2.269 1.00 90.50 98 THR A O 1
ATOM 793 N N . PRO A 1 99 ? -13.980 -5.858 3.140 1.00 88.69 99 PRO A N 1
ATOM 794 C CA . PRO A 1 99 ? -14.049 -4.462 3.573 1.00 88.69 99 PRO A CA 1
ATOM 795 C C . PRO A 1 99 ? -14.380 -3.500 2.426 1.00 88.69 99 PRO A C 1
ATOM 797 O O . PRO A 1 99 ? -15.167 -2.576 2.611 1.00 88.69 99 PRO A O 1
ATOM 800 N N . TYR A 1 100 ? -13.840 -3.753 1.231 1.00 88.38 100 TYR A N 1
ATOM 801 C CA . TYR A 1 100 ? -14.128 -2.983 0.026 1.00 88.38 100 TYR A CA 1
ATOM 802 C C . TYR A 1 100 ? -15.607 -3.040 -0.376 1.00 88.38 100 TYR A C 1
ATOM 804 O O . TYR A 1 100 ? -16.200 -2.001 -0.652 1.00 88.38 100 TYR A O 1
ATOM 812 N N . GLU A 1 101 ? -16.217 -4.226 -0.378 1.00 90.19 101 GLU A N 1
ATOM 813 C CA . GLU A 1 101 ? -17.647 -4.394 -0.678 1.00 90.19 101 GLU A CA 1
ATOM 814 C C . GLU A 1 101 ? -18.532 -3.729 0.361 1.00 90.19 101 GLU A C 1
ATOM 816 O O . GLU A 1 101 ? -19.513 -3.082 0.007 1.00 90.19 101 GLU A O 1
ATOM 821 N N . ASN A 1 102 ? -18.177 -3.856 1.638 1.00 86.75 102 ASN A N 1
ATOM 822 C CA . ASN A 1 102 ? -18.918 -3.202 2.709 1.00 86.75 102 ASN A CA 1
ATOM 823 C C . ASN A 1 102 ? -18.857 -1.679 2.591 1.00 86.75 102 ASN A C 1
ATOM 825 O O . ASN A 1 102 ? -19.834 -1.007 2.897 1.00 86.75 102 ASN A O 1
ATOM 829 N N . PHE A 1 103 ? -17.721 -1.141 2.151 1.00 84.00 103 PHE A N 1
ATOM 830 C CA . PHE A 1 103 ? -17.506 0.299 2.098 1.00 84.00 103 PHE A CA 1
ATOM 831 C C . PHE A 1 103 ? -17.998 0.950 0.799 1.00 84.00 103 PHE A C 1
ATOM 833 O O . PHE A 1 103 ? -18.462 2.083 0.822 1.00 84.00 103 PHE A O 1
ATOM 840 N N . HIS A 1 104 ? -17.916 0.252 -0.337 1.00 82.50 104 HIS A N 1
ATOM 841 C CA . HIS A 1 104 ? -18.287 0.796 -1.650 1.00 82.50 104 HIS A CA 1
ATOM 842 C C . HIS A 1 104 ? -19.541 0.170 -2.266 1.00 82.50 104 HIS A C 1
ATOM 844 O O . HIS A 1 104 ? -19.949 0.592 -3.346 1.00 82.50 104 HIS A O 1
ATOM 850 N N . GLY A 1 105 ? -20.120 -0.863 -1.650 1.00 85.31 105 GLY A N 1
ATOM 851 C CA . GLY A 1 105 ? -21.307 -1.553 -2.163 1.00 85.31 105 GLY A CA 1
ATOM 852 C C . GLY A 1 105 ? -21.088 -2.330 -3.466 1.00 85.31 105 GLY A C 1
ATOM 853 O O . GLY A 1 105 ? -22.058 -2.772 -4.073 1.00 85.31 105 GLY A O 1
ATOM 854 N N . ARG A 1 106 ? -19.837 -2.501 -3.915 1.00 86.44 106 ARG A N 1
ATOM 855 C CA . ARG A 1 106 ? -19.484 -3.178 -5.173 1.00 86.44 106 ARG A CA 1
ATOM 856 C C . ARG A 1 106 ? -18.358 -4.186 -4.975 1.00 86.44 106 ARG A C 1
ATOM 858 O O . ARG A 1 106 ? -17.419 -3.923 -4.222 1.00 86.44 106 ARG A O 1
ATOM 865 N N . THR A 1 107 ? -18.415 -5.292 -5.708 1.00 86.44 107 THR A N 1
ATOM 866 C CA . THR A 1 107 ? -17.362 -6.314 -5.700 1.00 86.44 107 THR A CA 1
ATO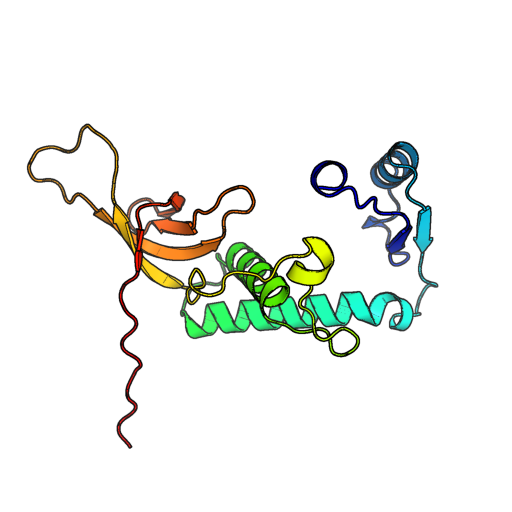M 867 C C . THR A 1 107 ? -16.079 -5.775 -6.342 1.00 86.44 107 THR A C 1
ATOM 869 O O . THR A 1 107 ? -16.134 -5.152 -7.409 1.00 86.44 107 THR A O 1
ATOM 872 N N . PRO A 1 108 ? -14.907 -5.948 -5.702 1.00 86.06 108 PRO A N 1
ATOM 873 C CA . PRO A 1 108 ? -13.646 -5.507 -6.271 1.00 86.06 108 PRO A CA 1
ATOM 874 C C . PRO A 1 108 ? -13.271 -6.377 -7.473 1.00 86.06 108 PRO A C 1
ATOM 876 O O . PRO A 1 108 ? -13.287 -7.601 -7.408 1.00 86.06 108 PRO A O 1
ATOM 879 N N . THR A 1 109 ? -12.847 -5.745 -8.563 1.00 85.25 109 THR A N 1
ATOM 880 C CA . THR A 1 109 ? -12.237 -6.464 -9.683 1.00 85.25 109 THR A CA 1
ATOM 881 C C . THR A 1 109 ? -10.836 -6.937 -9.290 1.00 85.25 109 THR A C 1
ATOM 883 O O . THR A 1 109 ? -9.960 -6.113 -9.027 1.00 85.25 109 THR A O 1
ATOM 886 N N . LEU A 1 110 ? -10.616 -8.254 -9.257 1.00 86.25 110 LEU A N 1
ATOM 887 C CA . LEU A 1 110 ? -9.331 -8.851 -8.866 1.00 86.25 110 LEU A CA 1
ATOM 888 C C . LEU A 1 110 ? -8.364 -9.057 -10.042 1.00 86.25 110 LEU A C 1
ATOM 890 O O . LEU A 1 110 ? -7.171 -9.222 -9.817 1.00 86.25 110 LEU A O 1
ATOM 894 N N . SER A 1 111 ? -8.833 -8.978 -11.294 1.00 86.25 111 SER A N 1
ATOM 895 C CA . SER A 1 111 ? -7.990 -9.159 -12.493 1.00 86.25 111 SER A CA 1
ATOM 896 C C . SER A 1 111 ? -6.861 -8.129 -12.622 1.00 86.25 111 SER A C 1
ATOM 898 O O . SER A 1 111 ? -5.885 -8.359 -13.334 1.00 86.25 111 SER A O 1
ATOM 900 N N . PHE A 1 112 ? -6.979 -7.002 -11.917 1.00 82.38 112 PHE A N 1
ATOM 901 C CA . PHE A 1 112 ? -5.975 -5.942 -11.851 1.00 82.38 112 PHE A CA 1
ATOM 902 C C . PHE A 1 112 ? -4.861 -6.227 -10.831 1.00 82.38 112 PHE A C 1
ATOM 904 O O . PHE A 1 112 ? -3.866 -5.509 -10.800 1.00 82.38 112 PHE A O 1
ATOM 911 N N . MET A 1 113 ? -5.011 -7.251 -9.981 1.00 88.62 113 MET A N 1
ATOM 912 C CA . MET A 1 113 ? -4.016 -7.555 -8.958 1.00 88.62 113 MET A CA 1
ATOM 913 C C . MET A 1 113 ? -2.764 -8.182 -9.557 1.00 88.62 113 MET A C 1
ATOM 915 O O . MET A 1 113 ? -2.829 -9.029 -10.449 1.00 88.62 113 MET A O 1
ATOM 919 N N . ARG A 1 114 ? -1.612 -7.751 -9.054 1.00 91.62 114 ARG A N 1
ATOM 920 C CA . ARG A 1 114 ? -0.289 -8.209 -9.469 1.00 91.62 114 ARG A CA 1
ATOM 921 C C . ARG A 1 114 ? 0.584 -8.467 -8.239 1.00 91.62 114 ARG A C 1
ATOM 923 O O . ARG A 1 114 ? 0.391 -7.790 -7.221 1.00 91.62 114 ARG A O 1
ATOM 930 N N . PRO A 1 115 ? 1.492 -9.457 -8.301 1.00 92.75 115 PRO A N 1
ATOM 931 C CA . PRO A 1 115 ? 2.379 -9.764 -7.189 1.00 92.75 115 PRO A CA 1
ATOM 932 C C . PRO A 1 115 ? 3.360 -8.612 -6.969 1.00 92.75 115 PRO A C 1
ATOM 934 O O . PRO A 1 115 ? 3.885 -8.038 -7.923 1.00 92.75 115 PRO A O 1
ATOM 937 N N . PHE A 1 116 ? 3.579 -8.257 -5.703 1.00 95.12 116 PHE A N 1
ATOM 938 C CA . PHE A 1 116 ? 4.537 -7.223 -5.320 1.00 95.12 116 PHE A CA 1
ATOM 939 C C . PHE A 1 116 ? 5.946 -7.596 -5.807 1.00 95.12 116 PHE A C 1
ATOM 941 O O . PHE A 1 116 ? 6.356 -8.747 -5.708 1.00 95.12 116 PHE A O 1
ATOM 948 N N . GLY A 1 117 ? 6.665 -6.626 -6.365 1.00 94.94 117 GLY A N 1
ATOM 949 C CA . GLY A 1 117 ? 7.992 -6.792 -6.951 1.00 94.94 117 GLY A CA 1
ATOM 950 C C . GLY A 1 117 ? 8.037 -7.533 -8.288 1.00 94.94 117 GLY A C 1
ATOM 951 O O . GLY A 1 117 ? 9.125 -7.846 -8.762 1.00 94.94 117 GLY A O 1
ATOM 952 N N . CYS A 1 118 ? 6.887 -7.785 -8.924 1.00 94.12 118 CYS A N 1
ATOM 953 C CA . CYS A 1 118 ? 6.844 -8.327 -10.282 1.00 94.12 118 CYS A CA 1
ATOM 954 C C . CYS A 1 118 ? 7.652 -7.435 -11.245 1.00 94.12 118 CYS A C 1
ATOM 956 O O . CYS A 1 118 ? 7.449 -6.214 -11.223 1.00 94.12 118 CYS A O 1
ATOM 958 N N . PRO A 1 119 ? 8.536 -8.001 -12.089 1.00 93.44 119 PRO A N 1
ATOM 959 C CA . PRO A 1 119 ? 9.241 -7.236 -13.107 1.00 93.44 119 PRO A CA 1
ATOM 960 C C . PRO A 1 119 ? 8.262 -6.596 -14.090 1.00 93.44 119 PRO A C 1
ATOM 962 O O . PRO A 1 119 ? 7.317 -7.235 -14.565 1.00 93.44 119 PRO A O 1
ATOM 965 N N . VAL A 1 120 ? 8.500 -5.329 -14.409 1.00 92.94 120 VAL A N 1
ATOM 966 C CA . VAL A 1 120 ? 7.675 -4.559 -15.337 1.00 92.94 120 VAL A CA 1
ATOM 967 C C . VAL A 1 120 ? 8.533 -3.836 -16.361 1.00 92.94 120 VAL A C 1
ATOM 969 O O . VAL A 1 120 ? 9.637 -3.375 -16.077 1.00 92.94 120 VAL A O 1
ATOM 972 N N . THR A 1 121 ? 7.969 -3.690 -17.550 1.00 91.50 121 THR A N 1
ATOM 973 C CA . THR A 1 121 ? 8.465 -2.812 -18.601 1.00 91.50 121 THR A CA 1
ATOM 974 C C . THR A 1 121 ? 7.596 -1.559 -18.614 1.00 91.50 121 THR A C 1
ATOM 976 O O . THR A 1 121 ? 6.387 -1.626 -18.853 1.00 91.50 121 THR A O 1
ATOM 979 N N . ILE A 1 122 ? 8.207 -0.418 -18.325 1.00 89.81 122 ILE A N 1
ATOM 980 C CA . ILE A 1 122 ? 7.585 0.899 -18.232 1.00 89.81 122 ILE A CA 1
ATOM 981 C C . ILE A 1 122 ? 7.742 1.579 -19.587 1.00 89.81 122 ILE A C 1
ATOM 983 O O . ILE A 1 122 ? 8.860 1.868 -20.008 1.00 89.81 122 ILE A O 1
ATOM 987 N N . LEU A 1 123 ? 6.640 1.836 -20.292 1.00 84.31 123 LEU A N 1
ATOM 988 C CA . LEU A 1 123 ? 6.711 2.563 -21.555 1.00 84.31 123 LEU A CA 1
ATOM 989 C C . LEU A 1 123 ? 7.029 4.036 -21.275 1.00 84.31 123 LEU A C 1
ATOM 991 O O . LEU A 1 123 ? 6.289 4.714 -20.559 1.00 84.31 123 LEU A O 1
ATOM 995 N N . ASN A 1 124 ? 8.117 4.532 -21.858 1.00 73.19 124 ASN A N 1
ATOM 996 C CA . ASN A 1 124 ? 8.502 5.927 -21.735 1.00 73.19 124 ASN A CA 1
ATOM 997 C C . ASN A 1 124 ? 7.707 6.755 -22.758 1.00 73.19 124 ASN A C 1
ATOM 999 O O . ASN A 1 124 ? 7.904 6.618 -23.965 1.00 73.19 124 ASN A O 1
ATOM 1003 N N . THR A 1 125 ? 6.783 7.587 -22.276 1.00 64.56 125 THR A N 1
ATOM 1004 C CA . THR A 1 125 ? 5.904 8.427 -23.109 1.00 64.56 125 THR A CA 1
ATOM 1005 C C . THR A 1 125 ? 6.487 9.812 -23.397 1.00 64.56 125 THR A C 1
ATOM 1007 O O . THR A 1 125 ? 5.757 10.697 -23.825 1.00 64.56 125 THR A O 1
ATOM 1010 N N . ILE A 1 126 ? 7.776 10.050 -23.131 1.00 64.12 126 ILE A N 1
ATOM 1011 C CA . ILE A 1 126 ? 8.408 11.343 -23.417 1.00 64.12 126 ILE A CA 1
ATOM 1012 C C . ILE A 1 126 ? 8.631 11.480 -24.934 1.00 64.12 126 ILE A C 1
ATOM 1014 O O . ILE A 1 126 ? 9.407 10.733 -25.531 1.00 64.12 12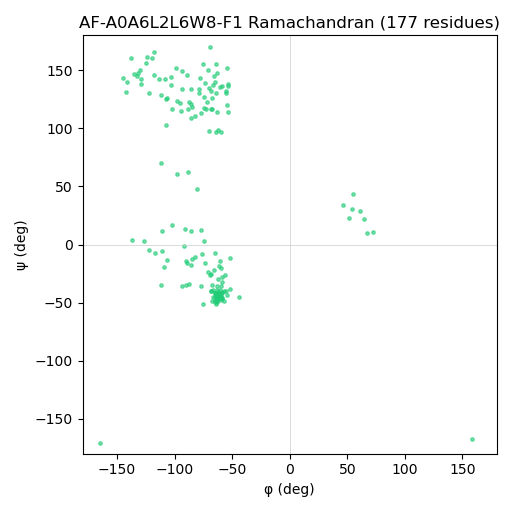6 ILE A O 1
ATOM 1018 N N . ASP A 1 127 ? 7.983 12.481 -25.539 1.00 55.12 127 ASP A N 1
ATOM 1019 C CA . ASP A 1 127 ? 7.891 12.711 -26.994 1.00 55.12 127 ASP A CA 1
ATOM 1020 C C . ASP A 1 127 ? 9.221 13.041 -27.711 1.00 55.12 127 ASP A C 1
ATOM 1022 O O . ASP A 1 127 ? 9.274 13.082 -28.939 1.00 55.12 127 ASP A O 1
ATOM 1026 N N . HIS A 1 128 ? 10.327 13.237 -26.983 1.00 58.31 128 HIS A N 1
ATOM 1027 C CA . HIS A 1 128 ? 11.634 13.604 -27.556 1.00 58.31 128 HIS A CA 1
ATOM 1028 C C . HIS A 1 128 ? 12.644 12.448 -27.656 1.00 58.31 128 HIS A C 1
ATOM 1030 O O . HIS A 1 128 ? 13.843 12.680 -27.829 1.00 58.31 128 HIS A O 1
ATOM 1036 N N . LEU A 1 129 ? 12.201 11.193 -27.562 1.00 57.50 129 LEU A N 1
ATOM 1037 C CA . LEU A 1 129 ? 13.086 10.046 -27.779 1.00 57.50 129 LEU A CA 1
ATOM 1038 C C . LEU A 1 129 ? 13.530 9.985 -29.249 1.00 57.50 129 LEU A C 1
ATOM 1040 O O . LEU A 1 129 ? 12.723 9.797 -30.161 1.00 57.50 129 LEU A O 1
ATOM 1044 N N . SER A 1 130 ? 14.838 10.135 -29.477 1.00 55.34 130 SER A N 1
ATOM 1045 C CA . SER A 1 130 ? 15.457 9.930 -30.787 1.00 55.34 130 SER A CA 1
ATOM 1046 C C . SER A 1 130 ? 15.111 8.536 -31.331 1.00 55.34 130 SER A C 1
ATOM 1048 O O . SER A 1 130 ? 14.888 7.591 -30.574 1.00 55.34 130 SER A O 1
ATOM 1050 N N . LYS A 1 131 ? 15.075 8.403 -32.664 1.00 58.09 131 LYS A N 1
ATOM 1051 C CA . LYS A 1 131 ? 14.557 7.248 -33.434 1.00 58.09 131 LYS A CA 1
ATOM 1052 C C . LYS A 1 131 ? 15.116 5.863 -33.030 1.00 58.09 131 LYS A C 1
ATOM 1054 O O . LYS A 1 131 ? 14.556 4.857 -33.454 1.00 58.09 131 LYS A O 1
ATOM 1059 N N . PHE A 1 132 ? 16.174 5.818 -32.214 1.00 54.09 132 PHE A N 1
ATOM 1060 C CA . PHE A 1 132 ? 16.903 4.617 -31.794 1.00 54.09 132 PHE A CA 1
ATOM 1061 C C . PHE A 1 132 ? 17.071 4.439 -30.270 1.00 54.09 132 PHE A C 1
ATOM 1063 O O . PHE A 1 132 ? 17.705 3.470 -29.860 1.00 54.09 132 PHE A O 1
ATOM 1070 N N . ASN A 1 133 ? 16.519 5.309 -29.415 1.00 57.34 133 ASN A N 1
ATOM 1071 C CA . ASN A 1 133 ? 16.580 5.086 -27.964 1.00 57.34 133 ASN A CA 1
ATOM 1072 C C . ASN A 1 133 ? 15.544 4.048 -27.506 1.00 57.34 133 ASN A C 1
ATOM 1074 O O . ASN A 1 133 ? 14.420 4.006 -28.013 1.00 57.34 133 ASN A O 1
ATOM 1078 N N . GLY A 1 134 ? 15.922 3.231 -26.516 1.00 59.78 134 GLY A N 1
ATOM 1079 C CA . GLY A 1 134 ? 15.031 2.265 -25.873 1.00 59.78 134 GLY A CA 1
ATOM 1080 C C . GLY A 1 134 ? 13.767 2.959 -25.368 1.00 59.78 134 GLY A C 1
ATOM 1081 O O . GLY A 1 134 ? 13.825 3.811 -24.486 1.00 59.78 134 GLY A O 1
ATOM 1082 N N . LYS A 1 135 ? 12.616 2.620 -25.959 1.00 72.44 135 LYS A N 1
ATOM 1083 C CA . LYS A 1 135 ? 11.315 3.244 -25.654 1.00 72.44 135 LYS A CA 1
ATOM 1084 C C . LYS A 1 135 ? 10.718 2.796 -24.319 1.00 72.44 135 LYS A C 1
ATOM 1086 O O . LYS A 1 135 ? 9.589 3.164 -24.002 1.00 72.44 135 LYS A O 1
ATOM 1091 N N . ALA A 1 136 ? 11.431 1.974 -23.562 1.00 81.69 136 ALA A N 1
ATOM 1092 C CA . ALA A 1 136 ? 10.941 1.442 -22.314 1.00 81.69 136 ALA A CA 1
ATOM 1093 C C . ALA A 1 136 ? 12.057 1.300 -21.288 1.00 81.69 136 ALA A C 1
ATOM 1095 O O . ALA A 1 136 ? 13.181 0.933 -21.628 1.00 81.69 136 ALA A O 1
ATOM 1096 N N . ASP A 1 137 ? 11.695 1.568 -20.042 1.00 88.31 137 ASP A N 1
ATOM 1097 C CA . ASP A 1 137 ? 12.524 1.323 -18.877 1.00 88.31 137 ASP A CA 1
ATOM 1098 C C . ASP A 1 137 ? 12.109 0.017 -18.210 1.00 88.31 137 ASP A C 1
ATOM 1100 O O . ASP A 1 137 ? 10.950 -0.397 -18.267 1.00 88.31 137 ASP A O 1
ATOM 1104 N N . GLU A 1 138 ? 13.053 -0.625 -17.538 1.00 91.06 138 GLU A N 1
ATOM 1105 C CA . GLU A 1 138 ? 12.760 -1.762 -16.676 1.00 91.06 138 GLU A CA 1
ATOM 1106 C C . GLU A 1 138 ? 12.549 -1.302 -15.238 1.00 91.06 138 GLU A C 1
ATOM 1108 O O . GLU A 1 138 ? 13.148 -0.332 -14.758 1.00 91.06 138 GLU A O 1
ATOM 1113 N N . GLY A 1 139 ? 11.704 -2.028 -14.523 1.00 93.50 139 GLY A N 1
ATOM 1114 C CA . GLY A 1 139 ? 11.377 -1.721 -13.149 1.00 93.50 139 GLY A CA 1
ATOM 1115 C C . GLY A 1 139 ? 10.690 -2.871 -12.443 1.00 93.50 139 GLY A C 1
ATOM 1116 O O . GLY A 1 139 ? 10.569 -3.979 -12.967 1.00 93.50 139 GLY A O 1
ATOM 1117 N N . PHE A 1 140 ? 10.199 -2.578 -11.247 1.00 94.69 140 PHE A N 1
ATOM 1118 C CA . PHE A 1 140 ? 9.428 -3.523 -10.450 1.00 94.69 140 PHE A CA 1
ATOM 1119 C C . PHE A 1 140 ? 8.135 -2.875 -9.983 1.00 94.69 140 PHE A C 1
ATOM 1121 O O . PHE A 1 140 ? 8.096 -1.694 -9.631 1.00 94.69 140 PHE A O 1
ATOM 1128 N N . PHE A 1 141 ? 7.068 -3.657 -9.962 1.00 95.56 141 PHE A N 1
ATOM 1129 C CA . PHE A 1 141 ? 5.803 -3.246 -9.382 1.00 95.56 141 PHE A CA 1
ATOM 113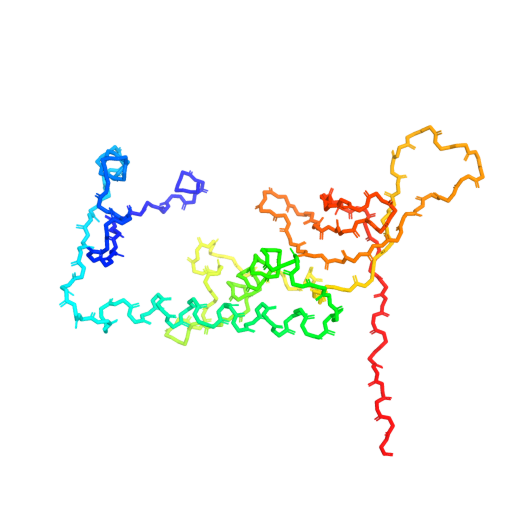0 C C . PHE A 1 141 ? 5.929 -3.098 -7.865 1.00 95.56 141 PHE A C 1
ATOM 1132 O O . PHE A 1 141 ? 6.320 -4.043 -7.188 1.00 95.56 141 PHE A O 1
ATOM 1139 N N . VAL A 1 142 ? 5.565 -1.940 -7.317 1.00 95.75 142 VAL A N 1
ATOM 1140 C CA . VAL A 1 142 ? 5.654 -1.680 -5.870 1.00 95.75 142 VAL A CA 1
ATOM 1141 C C . VAL A 1 142 ? 4.319 -1.291 -5.242 1.00 95.75 142 VAL A C 1
ATOM 1143 O O . VAL A 1 142 ? 4.230 -1.197 -4.027 1.00 95.75 142 VAL A O 1
ATOM 1146 N N . GLY A 1 143 ? 3.247 -1.123 -6.013 1.00 94.88 143 GLY A N 1
ATOM 1147 C CA . GLY A 1 143 ? 1.926 -0.973 -5.412 1.00 94.88 143 GLY A CA 1
ATOM 1148 C C . GLY A 1 143 ? 0.896 -0.296 -6.288 1.00 94.88 143 GLY A C 1
ATOM 1149 O O . GLY A 1 143 ? 1.076 -0.106 -7.484 1.00 94.88 143 GLY A O 1
ATOM 1150 N N . TYR A 1 144 ? -0.222 0.075 -5.683 1.00 92.44 144 TYR A N 1
ATOM 1151 C CA . TYR A 1 144 ? -1.355 0.674 -6.385 1.00 92.44 144 TYR A CA 1
ATOM 1152 C C . TYR A 1 144 ? -1.458 2.160 -6.044 1.00 92.44 144 TYR A C 1
ATOM 1154 O O . TYR A 1 144 ? -1.242 2.544 -4.893 1.00 92.44 144 TYR A O 1
ATOM 1162 N N . SER A 1 145 ? -1.815 2.996 -7.022 1.00 87.88 145 SER A N 1
ATOM 1163 C CA . SER A 1 145 ? -2.141 4.398 -6.747 1.00 87.88 145 SER A CA 1
ATOM 1164 C C . SER A 1 145 ? -3.405 4.493 -5.888 1.00 87.88 145 SER A C 1
ATOM 1166 O O . SER A 1 145 ? -4.339 3.694 -6.012 1.00 87.88 145 SER A O 1
ATOM 1168 N N . PHE A 1 146 ? -3.437 5.483 -4.996 1.00 75.56 146 PHE A N 1
ATOM 1169 C CA . PHE A 1 146 ? -4.576 5.714 -4.107 1.00 75.56 146 PHE A CA 1
ATOM 1170 C C . PHE A 1 146 ? -5.744 6.400 -4.832 1.00 75.56 146 PHE A C 1
ATOM 1172 O O . PHE A 1 146 ? -6.908 6.102 -4.565 1.00 75.56 146 PHE A O 1
ATOM 1179 N N . ASN A 1 147 ? -5.432 7.305 -5.765 1.00 73.38 147 ASN A N 1
ATOM 1180 C CA . ASN A 1 147 ? -6.407 8.206 -6.390 1.00 73.38 147 ASN A CA 1
ATOM 1181 C C . ASN A 1 147 ? -6.754 7.835 -7.834 1.00 73.38 147 ASN A C 1
ATOM 1183 O O . ASN A 1 147 ? -7.716 8.362 -8.389 1.00 73.38 147 ASN A O 1
ATOM 1187 N N . SER A 1 148 ? -5.984 6.947 -8.459 1.00 76.06 148 SER A N 1
ATOM 1188 C CA . SER A 1 148 ? -6.146 6.610 -9.869 1.00 76.06 148 SER A CA 1
ATOM 1189 C C . SER A 1 148 ? -6.024 5.105 -10.104 1.00 76.06 148 SER A C 1
ATOM 1191 O O . SER A 1 148 ? -5.510 4.363 -9.270 1.00 76.06 148 SER A O 1
ATOM 1193 N N . LYS A 1 149 ? -6.531 4.623 -11.245 1.00 80.50 149 LYS A N 1
ATOM 1194 C CA . LYS A 1 149 ? -6.378 3.218 -11.663 1.00 80.50 149 LYS A CA 1
ATOM 1195 C C . LYS A 1 149 ? -5.001 2.979 -12.295 1.00 80.50 149 LYS A C 1
ATOM 1197 O O . LYS A 1 149 ? -4.914 2.418 -13.381 1.00 80.50 149 LYS A O 1
ATOM 1202 N N . THR A 1 150 ? -3.944 3.444 -11.645 1.00 87.19 150 THR A N 1
ATOM 1203 C CA . THR A 1 150 ? -2.561 3.295 -12.106 1.00 87.19 150 THR A CA 1
ATOM 1204 C C . THR A 1 150 ? -1.759 2.476 -11.106 1.00 87.19 150 THR A C 1
ATOM 1206 O O . THR A 1 150 ? -2.182 2.227 -9.968 1.00 87.19 150 THR A O 1
ATOM 1209 N N . PHE A 1 151 ? -0.598 2.025 -11.554 1.00 91.62 151 PHE A N 1
ATOM 1210 C CA . PHE A 1 151 ? 0.327 1.265 -10.740 1.00 91.62 151 PHE A CA 1
ATOM 1211 C C . PHE A 1 151 ? 1.484 2.158 -10.306 1.00 91.62 151 PHE A C 1
ATOM 1213 O O . PHE A 1 151 ? 1.948 3.001 -11.069 1.00 91.62 151 PHE A O 1
ATOM 1220 N N . ARG A 1 152 ? 1.962 1.940 -9.085 1.00 94.06 152 ARG A N 1
ATOM 1221 C CA . ARG A 1 152 ? 3.224 2.468 -8.581 1.00 94.06 152 ARG A CA 1
ATOM 1222 C C . ARG A 1 152 ? 4.321 1.488 -8.963 1.00 94.06 152 ARG A C 1
ATOM 1224 O O . ARG A 1 152 ? 4.254 0.301 -8.625 1.00 94.06 152 ARG A O 1
ATOM 1231 N N . VAL A 1 153 ? 5.313 1.979 -9.687 1.00 94.12 153 VAL A N 1
ATOM 1232 C CA . VAL A 1 15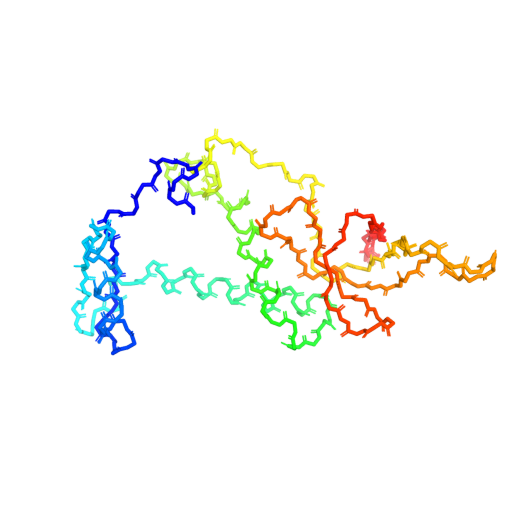3 ? 6.432 1.189 -10.200 1.00 94.12 153 VAL A CA 1
ATOM 1233 C C . VAL A 1 153 ? 7.739 1.862 -9.826 1.00 94.12 153 VAL A C 1
ATOM 1235 O O . VAL A 1 153 ? 7.859 3.081 -9.881 1.00 94.12 153 VAL A O 1
ATOM 1238 N N . PHE A 1 154 ? 8.717 1.067 -9.413 1.00 94.50 154 PHE A N 1
ATOM 1239 C CA . PHE A 1 154 ? 10.077 1.539 -9.220 1.00 94.50 154 PHE A CA 1
ATOM 1240 C C . PHE A 1 154 ? 10.829 1.413 -10.536 1.00 94.50 154 PHE A C 1
ATOM 1242 O O . PHE A 1 154 ? 11.015 0.302 -11.031 1.00 94.50 154 PHE A O 1
ATOM 1249 N N . ASN A 1 155 ? 11.266 2.538 -11.086 1.00 92.62 155 ASN A N 1
ATOM 1250 C CA . ASN A 1 155 ? 12.036 2.575 -12.317 1.00 92.62 155 ASN A CA 1
ATOM 1251 C C . ASN A 1 155 ? 13.522 2.352 -12.000 1.00 92.62 155 ASN A C 1
ATOM 1253 O O . ASN A 1 155 ? 14.149 3.132 -11.278 1.00 92.62 155 ASN A O 1
ATOM 1257 N N . SER A 1 156 ? 14.103 1.278 -12.534 1.00 91.12 156 SER A N 1
ATOM 1258 C CA . SER A 1 156 ? 15.485 0.890 -12.232 1.00 91.12 156 SER A CA 1
ATOM 1259 C C . SER A 1 156 ? 16.513 1.874 -12.794 1.00 91.12 156 SER A C 1
ATOM 1261 O O . SER A 1 156 ? 17.605 1.989 -12.232 1.00 91.12 156 SER A O 1
ATOM 1263 N N . ARG A 1 157 ? 16.167 2.607 -13.864 1.00 88.31 157 ARG A N 1
ATOM 1264 C CA . ARG A 1 157 ? 17.026 3.622 -14.487 1.00 88.31 157 ARG A CA 1
ATOM 1265 C C . ARG A 1 157 ? 17.072 4.899 -13.656 1.00 88.31 157 ARG A C 1
ATOM 1267 O O . ARG A 1 157 ? 18.157 5.387 -13.358 1.00 88.31 157 ARG A O 1
ATOM 1274 N N . THR A 1 158 ? 15.915 5.439 -13.278 1.00 90.06 158 THR A N 1
ATOM 1275 C CA . THR A 1 158 ? 15.832 6.716 -12.542 1.00 90.06 158 THR A CA 1
ATOM 1276 C C . THR A 1 158 ? 15.964 6.548 -11.032 1.00 90.06 158 THR A C 1
ATOM 1278 O O . THR A 1 158 ? 16.266 7.516 -10.341 1.00 90.06 158 THR A O 1
ATOM 1281 N N . ARG A 1 159 ? 15.766 5.324 -10.520 1.00 91.25 159 ARG A N 1
ATOM 1282 C CA . ARG A 1 159 ? 15.713 4.987 -9.088 1.00 91.25 159 ARG A CA 1
ATOM 1283 C C . ARG A 1 159 ? 14.586 5.704 -8.338 1.00 91.25 159 ARG A C 1
ATOM 1285 O O . ARG A 1 159 ? 14.698 5.948 -7.139 1.00 91.25 159 ARG A O 1
ATOM 1292 N N . ILE A 1 160 ? 13.494 6.017 -9.034 1.00 90.94 160 ILE A N 1
ATOM 1293 C CA . ILE A 1 160 ? 12.329 6.721 -8.487 1.00 90.94 160 ILE A CA 1
ATOM 1294 C C . ILE A 1 160 ? 11.095 5.817 -8.576 1.00 90.94 160 ILE A C 1
ATOM 1296 O O . ILE A 1 160 ? 10.957 5.017 -9.503 1.00 90.94 160 ILE A O 1
ATOM 1300 N N . VAL A 1 161 ? 10.200 5.940 -7.590 1.00 92.19 161 VAL A N 1
ATOM 1301 C CA . VAL A 1 161 ? 8.855 5.357 -7.656 1.00 92.19 161 VAL A CA 1
ATOM 1302 C C . VAL A 1 161 ? 7.933 6.331 -8.381 1.00 92.19 161 VAL A C 1
ATOM 1304 O O . VAL A 1 161 ? 7.746 7.460 -7.930 1.00 92.19 161 VAL A O 1
ATOM 1307 N N . GLU A 1 162 ? 7.339 5.884 -9.479 1.00 90.81 162 GLU A N 1
ATOM 1308 C CA . GLU A 1 162 ? 6.438 6.672 -10.318 1.00 90.81 162 GLU A CA 1
ATOM 1309 C C . GLU A 1 162 ? 5.082 5.982 -10.501 1.00 90.81 162 GLU A C 1
ATOM 1311 O O . GLU A 1 162 ? 4.955 4.766 -10.350 1.00 90.81 162 GLU A O 1
ATOM 1316 N N . GLU A 1 163 ? 4.048 6.771 -10.798 1.00 90.38 163 GLU A N 1
ATOM 1317 C CA . GLU A 1 163 ? 2.717 6.258 -11.130 1.00 90.38 163 GLU A CA 1
ATOM 1318 C C . GLU A 1 163 ? 2.574 6.150 -12.645 1.00 90.38 163 GLU A C 1
ATOM 1320 O O . GLU A 1 163 ? 2.704 7.145 -13.356 1.00 90.38 163 GLU A O 1
ATOM 1325 N N . ASN A 1 164 ? 2.297 4.949 -13.152 1.00 83.31 164 ASN A N 1
ATOM 1326 C CA . ASN A 1 164 ? 2.194 4.707 -14.586 1.00 83.31 164 ASN A CA 1
ATOM 1327 C C . ASN A 1 164 ? 1.055 3.724 -14.914 1.00 83.31 164 ASN A C 1
ATOM 1329 O O . ASN A 1 164 ? 0.807 2.747 -14.202 1.00 83.31 164 ASN A O 1
ATOM 1333 N N . LEU A 1 165 ? 0.326 4.015 -15.996 1.00 81.00 165 LEU A N 1
ATOM 1334 C CA . LEU A 1 165 ? -0.728 3.157 -16.546 1.00 81.00 165 LEU A CA 1
ATOM 1335 C C . LEU A 1 165 ? -0.200 2.232 -17.653 1.00 81.00 165 LEU A C 1
ATOM 1337 O O . LEU A 1 165 ? -0.653 1.097 -17.783 1.00 81.00 165 LEU A O 1
ATOM 1341 N N . HIS A 1 166 ? 0.747 2.717 -18.456 1.00 82.25 166 HIS A N 1
ATOM 1342 C CA . HIS A 1 166 ? 1.304 2.040 -19.624 1.00 82.25 166 HIS A CA 1
ATOM 1343 C C . HIS A 1 166 ? 2.484 1.155 -19.231 1.00 82.25 166 HIS A C 1
ATOM 1345 O O . HIS A 1 166 ? 3.617 1.345 -19.675 1.00 82.25 166 HIS A O 1
ATOM 1351 N N . ILE A 1 167 ? 2.198 0.164 -18.392 1.00 85.19 167 ILE A N 1
ATOM 1352 C CA . ILE A 1 167 ? 3.180 -0.831 -17.975 1.00 85.19 167 ILE A CA 1
ATOM 1353 C C . ILE A 1 167 ? 2.802 -2.208 -18.501 1.00 85.19 167 ILE A C 1
ATOM 1355 O O . ILE A 1 167 ? 1.626 -2.579 -18.550 1.00 85.19 167 ILE A O 1
ATOM 1359 N N . ARG A 1 168 ? 3.810 -2.981 -18.892 1.00 88.62 168 ARG A N 1
ATOM 1360 C CA . ARG A 1 168 ? 3.658 -4.407 -19.173 1.00 88.62 168 ARG A CA 1
ATOM 1361 C C . ARG A 1 168 ? 4.289 -5.187 -18.040 1.00 88.62 168 ARG A C 1
ATOM 1363 O O . ARG A 1 168 ? 5.448 -4.965 -17.711 1.00 88.62 168 ARG A O 1
ATOM 1370 N N . PHE A 1 169 ? 3.516 -6.084 -17.450 1.00 87.56 169 PHE A N 1
ATOM 1371 C CA . PHE A 1 169 ? 4.041 -7.035 -16.483 1.00 87.56 169 PHE A CA 1
ATOM 1372 C C . PHE A 1 169 ? 4.727 -8.156 -17.245 1.00 87.56 169 PHE A C 1
ATOM 1374 O O . PHE A 1 169 ? 4.159 -8.668 -18.211 1.00 87.56 169 PHE A O 1
ATOM 1381 N N . SER A 1 170 ? 5.928 -8.523 -16.811 1.00 84.38 170 SER A N 1
ATOM 1382 C CA . SER A 1 170 ? 6.517 -9.779 -17.247 1.00 84.38 170 SER A CA 1
ATOM 1383 C C . SER A 1 170 ? 5.639 -10.908 -16.717 1.00 84.38 170 SER A C 1
ATOM 1385 O O . SER A 1 170 ? 5.262 -10.900 -15.541 1.00 84.38 170 SER A O 1
ATOM 1387 N N . GLU A 1 171 ? 5.248 -11.845 -17.577 1.00 67.12 171 GLU A N 1
ATOM 1388 C CA . GLU A 1 171 ? 4.528 -13.026 -17.120 1.00 67.12 171 GLU A CA 1
ATOM 1389 C C . GLU A 1 171 ? 5.460 -13.796 -16.184 1.00 67.12 171 GLU A C 1
ATOM 1391 O O . GLU A 1 171 ? 6.510 -14.290 -16.591 1.00 67.12 171 GLU A O 1
ATOM 1396 N N . CYS A 1 172 ? 5.103 -13.868 -14.901 1.00 54.47 172 CYS A N 1
ATOM 1397 C CA . CYS A 1 172 ? 5.727 -14.826 -14.008 1.00 54.47 172 CYS A CA 1
ATOM 1398 C C . CYS A 1 172 ? 5.347 -16.211 -14.533 1.00 54.47 172 CYS A C 1
ATOM 1400 O O . CYS A 1 172 ? 4.258 -16.701 -14.234 1.00 54.47 172 CYS A O 1
ATOM 1402 N N . THR A 1 173 ? 6.221 -16.847 -15.314 1.00 45.47 173 THR A N 1
ATOM 1403 C CA . THR A 1 173 ? 6.158 -18.297 -15.465 1.00 45.47 173 THR A CA 1
ATOM 1404 C C . THR A 1 173 ? 6.220 -18.860 -14.048 1.00 45.47 173 THR A C 1
ATOM 1406 O O . THR A 1 173 ? 7.176 -18.541 -13.330 1.00 45.47 173 THR A O 1
ATOM 1409 N N . PRO A 1 174 ? 5.208 -19.614 -13.583 1.00 41.41 174 PRO A N 1
ATOM 1410 C CA . PRO A 1 174 ? 5.330 -20.282 -12.303 1.00 41.41 174 PRO A CA 1
ATOM 1411 C C . PRO A 1 174 ? 6.599 -21.124 -12.378 1.00 41.41 174 PRO A C 1
ATOM 1413 O O . PRO A 1 174 ? 6.811 -21.822 -13.370 1.00 41.41 174 PRO A O 1
ATOM 1416 N N . ASN A 1 175 ? 7.466 -21.013 -11.370 1.00 42.59 175 ASN A N 1
ATOM 1417 C CA . ASN A 1 175 ? 8.553 -21.964 -11.208 1.00 42.59 175 ASN A CA 1
ATOM 1418 C C . ASN A 1 175 ? 7.881 -23.330 -11.053 1.00 42.59 175 ASN A C 1
ATOM 1420 O O . ASN A 1 175 ? 7.385 -23.657 -9.974 1.00 42.59 175 ASN A O 1
ATOM 1424 N N . VAL A 1 176 ? 7.784 -24.076 -12.152 1.00 40.06 176 VAL A N 1
ATOM 1425 C CA . VAL A 1 176 ? 7.501 -25.502 -12.124 1.00 40.06 176 VAL A CA 1
ATOM 1426 C C . VAL A 1 176 ? 8.689 -26.080 -11.380 1.00 40.06 176 VAL A C 1
ATOM 1428 O O . VAL A 1 176 ? 9.793 -26.171 -11.908 1.00 40.06 176 VAL A O 1
ATOM 1431 N N . VAL A 1 177 ? 8.491 -26.324 -10.089 1.00 43.38 177 VAL A N 1
ATOM 1432 C CA . VAL A 1 177 ? 9.392 -27.169 -9.326 1.00 43.38 177 VAL A CA 1
ATOM 1433 C C . VAL A 1 177 ? 9.122 -28.563 -9.872 1.00 43.38 177 VAL A C 1
ATOM 1435 O O . VAL A 1 177 ? 8.105 -29.169 -9.534 1.00 43.38 177 VAL A O 1
ATOM 1438 N N . ASP A 1 178 ? 9.966 -28.998 -10.808 1.00 40.12 178 ASP A N 1
ATOM 1439 C CA . ASP A 1 178 ? 10.026 -30.402 -11.197 1.00 40.12 178 ASP A CA 1
ATOM 1440 C C . ASP A 1 178 ? 10.233 -31.244 -9.932 1.00 40.12 178 ASP A C 1
ATOM 1442 O O . ASP A 1 178 ? 10.956 -30.854 -9.009 1.00 40.12 178 ASP A O 1
ATOM 1446 N N . SER A 1 179 ? 9.470 -32.335 -9.891 1.00 50.31 179 SER A N 1
ATOM 1447 C CA . SER A 1 179 ? 9.266 -33.239 -8.754 1.00 50.31 179 SER A CA 1
ATOM 1448 C C . SER A 1 179 ? 10.524 -33.978 -8.313 1.00 50.31 179 SER A C 1
ATOM 1450 O O . SER A 1 179 ? 11.385 -34.261 -9.174 1.00 50.31 179 SER A O 1
#

Organism: Tanacetum cinerariifolium (NCBI:txid118510)